Protein AF-A0A813XF34-F1 (afdb_monomer_lite)

pLDDT: mean 78.14, std 16.48, range [42.0, 96.88]

Organism: Adineta ricciae (NCBI:txid249248)

Secondary structure (DSSP, 8-state):
------------------------------GGG-HHHHHHHHHHHHHHHHHHHHHHHHHHHHHHHHHHHHHHHTT----HHHHHHHHHHHHHHHHHHHHHHHHHHHHHHHHHH--HHHHHHHHHHHHHHHHHHHHHHHHHHHTHHHHHHHHHHHHHTS--TTHHHHHHHHHHHHHHHHHHHHHHHHHHHHHHHHHHHHHHHHHHHHHHTT-

Sequence (211 aa):
MLYHNHDHSLHLQQHPTDYPYSYQYTPKTSVQQRPLHWCIILISLLFVFLLVIESVAFVVLGAWHLTSRLVETVNLPFFDEIYHRELAFGIILVLIGAAGIFMSILGLVAFFTLRLLLLRAFAVCLLVVMTGGIASGVVGIVFSSQVNGYIEEMRKSTVVDESYAEAKFMLGMNGGLSLFMSLTWIIGIVIVQCLTKDVNIYASDHIYRRT

Radius of gyration: 30.56 Å; chains: 1; bounding box: 47×64×111 Å

Foldseek 3Di:
DDDDDDDPPPPPPPDPPPDPDPVVPPPPDDPVPDVVVVVLLVVLLVLLVVLLVVLVVLLVVLVVQQVVVVVVCVPDDDDPPVVVVSNVSSVVSNVSSVVSNVLSVLSVCCSVVVDLVSLVVSLVSLVVVLVVLVVVVVVCVVCVVVVVVVVVVVVVVPPDPPCPVVVVVVVVVVVVVSVVVSVSSVVSSVSSVVSSVVSVVVVVVVVVVVD

Structure (mmCIF, N/CA/C/O backbone):
data_AF-A0A813XF34-F1
#
_entry.id   AF-A0A813XF34-F1
#
loop_
_atom_site.group_PDB
_atom_site.id
_atom_site.type_symbol
_atom_site.label_atom_id
_atom_site.label_alt_id
_atom_site.label_comp_id
_atom_site.label_asym_id
_atom_site.label_entity_id
_atom_site.label_seq_id
_atom_site.pdbx_PDB_ins_code
_atom_site.Cartn_x
_atom_site.Cartn_y
_atom_site.Cartn_z
_atom_site.occupancy
_atom_site.B_iso_or_equiv
_atom_site.auth_seq_id
_atom_site.auth_comp_id
_atom_site.auth_asym_id
_atom_site.auth_atom_id
_atom_site.pdbx_PDB_model_num
ATOM 1 N N . MET A 1 1 ? -23.237 -46.994 75.600 1.00 50.84 1 MET A N 1
ATOM 2 C CA . MET A 1 1 ? -21.844 -46.509 75.552 1.00 50.84 1 MET A CA 1
ATOM 3 C C . MET A 1 1 ? -21.816 -45.297 74.647 1.00 50.84 1 MET A C 1
ATOM 5 O O . MET A 1 1 ? -22.167 -45.418 73.482 1.00 50.84 1 MET A O 1
ATOM 9 N N . LEU A 1 2 ? -21.522 -44.139 75.234 1.00 47.03 2 LEU A N 1
ATOM 10 C CA . LEU A 1 2 ? -21.316 -42.874 74.541 1.00 47.03 2 LEU A CA 1
ATOM 11 C C . LEU A 1 2 ? -19.983 -42.917 73.791 1.00 47.03 2 LEU A C 1
ATOM 13 O O . LEU A 1 2 ? -18.973 -43.268 74.396 1.00 47.03 2 LEU A O 1
ATOM 17 N N . TYR A 1 3 ? -19.977 -42.490 72.531 1.00 44.41 3 TYR A N 1
ATOM 18 C CA . TYR A 1 3 ? -18.766 -41.998 71.882 1.00 44.41 3 TYR A CA 1
ATOM 19 C C . TYR A 1 3 ? -18.997 -40.556 71.430 1.00 44.41 3 TYR A C 1
ATOM 21 O O . TYR A 1 3 ? -19.725 -40.280 70.481 1.00 44.41 3 TYR A O 1
ATOM 29 N N . HIS A 1 4 ? -18.390 -39.653 72.198 1.00 48.69 4 HIS A N 1
ATOM 30 C CA . HIS A 1 4 ? -18.034 -38.289 71.827 1.00 48.69 4 HIS A CA 1
ATOM 31 C C . HIS A 1 4 ? -16.926 -38.312 70.768 1.00 48.69 4 HIS A C 1
ATOM 33 O O . HIS A 1 4 ? -15.956 -39.045 70.952 1.00 48.69 4 HIS A O 1
ATOM 39 N N . ASN A 1 5 ? -17.049 -37.474 69.736 1.00 47.09 5 ASN A N 1
ATOM 40 C CA . ASN A 1 5 ? -15.972 -36.752 69.032 1.00 47.09 5 ASN A CA 1
ATOM 41 C C . ASN A 1 5 ? -16.527 -36.238 67.695 1.00 47.09 5 ASN A C 1
ATOM 43 O O . ASN A 1 5 ? -17.272 -36.954 67.044 1.00 47.09 5 ASN A O 1
ATOM 47 N N . HIS A 1 6 ? -16.185 -35.072 67.165 1.00 42.25 6 HIS A N 1
ATOM 48 C CA . HIS A 1 6 ? -15.460 -33.909 67.662 1.00 42.25 6 HIS A CA 1
ATOM 49 C C . HIS A 1 6 ? -15.800 -32.825 66.628 1.00 42.25 6 HIS A C 1
ATOM 51 O O . HIS A 1 6 ? -15.516 -33.005 65.441 1.00 42.25 6 HIS A O 1
ATOM 57 N N . ASP A 1 7 ? -16.472 -31.755 67.046 1.00 46.12 7 ASP A N 1
ATOM 58 C CA . ASP A 1 7 ? -16.735 -30.605 66.188 1.00 46.12 7 ASP A CA 1
ATOM 59 C C . ASP A 1 7 ? -15.403 -29.946 65.808 1.00 46.12 7 ASP A C 1
ATOM 61 O O . ASP A 1 7 ? -14.760 -29.276 66.616 1.00 46.12 7 ASP A O 1
ATOM 65 N N . HIS A 1 8 ? -14.973 -30.113 64.558 1.00 51.91 8 HIS A N 1
ATOM 66 C CA . HIS A 1 8 ? -14.016 -29.196 63.949 1.00 51.91 8 HIS A CA 1
ATOM 67 C C . HIS A 1 8 ? -14.773 -27.976 63.435 1.00 51.91 8 HIS A C 1
ATOM 69 O O . HIS A 1 8 ? -15.038 -27.807 62.246 1.00 51.91 8 HIS A O 1
ATOM 75 N N . SER A 1 9 ? -15.103 -27.101 64.380 1.00 47.59 9 SER A N 1
ATOM 76 C CA . SER A 1 9 ? -15.353 -25.689 64.137 1.00 47.59 9 SER A CA 1
ATOM 77 C C . SER A 1 9 ? -14.089 -25.063 63.544 1.00 47.59 9 SER A C 1
ATOM 79 O O . SER A 1 9 ? -13.194 -24.605 64.256 1.00 47.59 9 SER A O 1
ATOM 81 N N . LEU A 1 10 ? -14.013 -25.068 62.212 1.00 51.16 10 LEU A N 1
ATOM 82 C CA . LEU A 1 10 ? -13.156 -24.173 61.448 1.00 51.16 10 LEU A CA 1
ATOM 83 C C . LEU A 1 10 ? -13.579 -22.744 61.790 1.00 51.16 10 LEU A C 1
ATOM 85 O O . LEU A 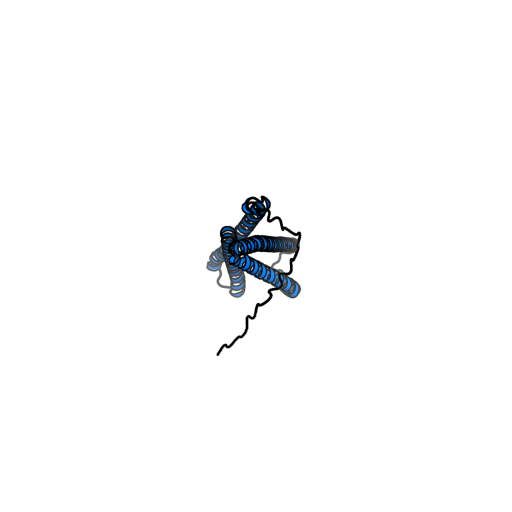1 10 ? -14.524 -22.194 61.224 1.00 51.16 10 LEU A O 1
ATOM 89 N N . HIS A 1 11 ? -12.868 -22.159 62.750 1.00 44.56 11 HIS A N 1
ATOM 90 C CA . HIS A 1 11 ? -12.782 -20.723 62.937 1.00 44.56 11 HIS A CA 1
ATOM 91 C C . HIS A 1 11 ? -12.217 -20.121 61.647 1.00 44.56 11 HIS A C 1
ATOM 93 O O . HIS A 1 11 ? -11.012 -19.936 61.490 1.00 44.56 11 HIS A O 1
ATOM 99 N N . LEU A 1 12 ? -13.108 -19.825 60.703 1.00 51.16 12 LEU A N 1
ATOM 100 C CA . LEU A 1 12 ? -12.860 -18.853 59.655 1.00 51.16 12 LEU A CA 1
ATOM 101 C C . LEU A 1 12 ? -12.763 -17.506 60.366 1.00 51.16 12 LEU A C 1
ATOM 103 O O . LEU A 1 12 ? -13.755 -16.840 60.654 1.00 51.16 12 LEU A O 1
ATOM 107 N N . GLN A 1 13 ? -11.529 -17.191 60.740 1.00 44.69 13 GLN A N 1
ATOM 108 C CA . GLN A 1 13 ? -11.083 -15.912 61.246 1.00 44.69 13 GLN A CA 1
ATOM 109 C C . GLN A 1 13 ? -11.474 -14.855 60.210 1.00 44.69 13 GLN A C 1
ATOM 111 O O . GLN A 1 13 ? -10.778 -14.628 59.223 1.00 44.69 13 GLN A O 1
ATOM 116 N N . GLN A 1 14 ? -12.654 -14.268 60.412 1.00 44.38 14 GLN A N 1
ATOM 117 C CA . GLN A 1 14 ? -13.097 -13.060 59.742 1.00 44.38 14 GLN A CA 1
ATOM 118 C C . GLN A 1 14 ? -12.087 -11.978 60.103 1.00 44.38 14 GLN A C 1
ATOM 120 O O . GLN A 1 14 ? -12.144 -11.391 61.179 1.00 44.38 14 GLN A O 1
ATOM 125 N N . HIS A 1 15 ? -11.118 -11.761 59.221 1.00 44.28 15 HIS A N 1
ATOM 126 C CA . HIS A 1 15 ? -10.343 -10.537 59.227 1.00 44.28 15 HIS A CA 1
ATOM 127 C C . HIS A 1 15 ? -11.293 -9.426 58.757 1.00 44.28 15 HIS A C 1
ATOM 129 O O . HIS A 1 15 ? -11.723 -9.469 57.599 1.00 44.28 15 HIS A O 1
A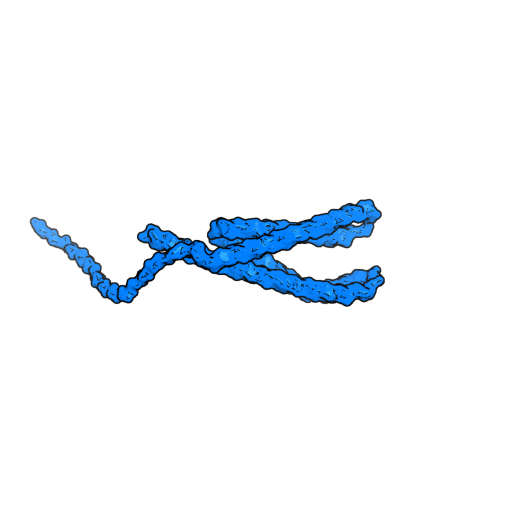TOM 135 N N . PRO A 1 16 ? -11.647 -8.444 59.607 1.00 46.72 16 PRO A N 1
ATOM 136 C CA . PRO A 1 16 ? -12.297 -7.238 59.135 1.00 46.72 16 PRO A CA 1
ATOM 137 C C . PRO A 1 16 ? -11.232 -6.480 58.350 1.00 46.72 16 PRO A C 1
ATOM 139 O O . PRO A 1 16 ? -10.341 -5.840 58.903 1.00 46.72 16 PRO A O 1
ATOM 142 N N . THR A 1 17 ? -11.249 -6.652 57.035 1.00 51.59 17 THR A N 1
ATOM 143 C CA . THR A 1 17 ? -10.500 -5.777 56.150 1.00 51.59 17 THR A CA 1
ATOM 144 C C . THR A 1 17 ? -11.360 -4.547 55.920 1.00 51.59 17 THR A C 1
ATOM 146 O O . THR A 1 17 ? -12.140 -4.461 54.974 1.00 51.59 17 THR A O 1
ATOM 149 N N . ASP A 1 18 ? -11.225 -3.599 56.846 1.00 46.47 18 ASP A N 1
ATOM 150 C CA . ASP A 1 18 ? -11.566 -2.199 56.631 1.00 46.47 18 ASP A CA 1
ATOM 151 C C . ASP A 1 18 ? -10.694 -1.667 55.484 1.00 46.47 18 ASP A C 1
ATOM 153 O O . ASP A 1 18 ? -9.610 -1.120 55.686 1.00 46.47 18 ASP A O 1
ATOM 157 N N . TYR A 1 19 ? -11.152 -1.859 54.249 1.00 49.81 19 TYR A N 1
ATOM 158 C CA . TYR A 1 19 ? -10.680 -1.088 53.107 1.00 49.81 19 TYR A CA 1
ATOM 159 C C . TYR A 1 19 ? -11.678 0.053 52.869 1.00 49.81 19 TYR A C 1
ATOM 161 O O . TYR A 1 19 ? -12.738 -0.182 52.284 1.00 49.81 19 TYR A O 1
ATOM 169 N N . PRO A 1 20 ? -11.370 1.306 53.259 1.00 45.34 20 PRO A N 1
ATOM 170 C CA . PRO A 1 20 ? -12.203 2.465 52.960 1.00 45.34 20 PRO A CA 1
ATOM 171 C C . PRO A 1 20 ? -11.911 2.960 51.537 1.00 45.34 20 PRO A C 1
ATOM 173 O O . PRO A 1 20 ? -11.628 4.131 51.309 1.00 45.34 20 PRO A O 1
ATOM 176 N N . TYR A 1 21 ? -11.953 2.052 50.566 1.00 45.09 21 TYR A N 1
ATOM 177 C CA . TYR A 1 21 ? -11.949 2.392 49.151 1.00 45.09 21 TYR A CA 1
ATOM 178 C C . TYR A 1 21 ? -13.171 1.745 48.525 1.00 45.09 21 TYR A C 1
ATOM 180 O O . TYR A 1 21 ? -13.097 0.770 47.779 1.00 45.09 21 TYR A O 1
ATOM 188 N N . SER A 1 22 ? -14.329 2.322 48.839 1.00 42.00 22 SER A N 1
ATOM 189 C CA . SER A 1 22 ? -15.465 2.277 47.938 1.00 42.00 22 SER A CA 1
ATOM 190 C C . SER A 1 22 ? -15.006 2.915 46.628 1.00 42.00 22 SER A C 1
ATOM 192 O O . SER A 1 22 ? -15.063 4.129 46.442 1.00 42.00 22 SER A O 1
ATOM 194 N N . TYR A 1 23 ? -14.496 2.094 45.706 1.00 45.84 23 TYR A N 1
ATOM 195 C CA . TYR A 1 23 ? -14.428 2.479 44.308 1.00 45.84 23 TYR A CA 1
ATOM 196 C C . TYR A 1 23 ? -15.859 2.795 43.913 1.00 45.84 23 TYR A C 1
ATOM 198 O O . TYR A 1 23 ? -16.678 1.906 43.685 1.00 45.84 23 TYR A O 1
ATOM 206 N N . GLN A 1 24 ? -16.172 4.084 43.920 1.00 42.12 24 GLN A N 1
ATOM 207 C CA . GLN A 1 24 ? -17.414 4.613 43.420 1.00 42.12 24 GLN A CA 1
ATOM 208 C C . GLN A 1 24 ? -17.396 4.294 41.930 1.00 42.12 24 GLN A C 1
ATOM 210 O O . GLN A 1 24 ? -16.818 5.023 41.122 1.00 42.12 24 GLN A O 1
ATOM 215 N N . TYR A 1 25 ? -17.946 3.124 41.595 1.00 44.91 25 TYR A N 1
ATOM 216 C CA . TYR A 1 25 ? -18.193 2.674 40.240 1.00 44.91 25 TYR A CA 1
ATOM 217 C C . TYR A 1 25 ? -19.222 3.646 39.686 1.00 44.91 25 TYR A C 1
ATOM 219 O O . TYR A 1 25 ? -20.429 3.437 39.763 1.00 44.91 25 TYR A O 1
ATOM 227 N N . THR A 1 26 ? -18.731 4.787 39.215 1.00 46.66 26 THR A N 1
ATOM 228 C CA . THR A 1 26 ? -19.511 5.694 38.401 1.00 46.66 26 THR A CA 1
ATOM 229 C C . THR A 1 26 ? -19.860 4.870 37.173 1.00 46.66 26 THR A C 1
ATOM 231 O O . THR A 1 26 ? -18.948 4.441 36.458 1.00 46.66 26 THR A O 1
ATOM 234 N N . PRO A 1 27 ? -21.145 4.543 36.947 1.00 45.91 27 PRO A N 1
ATOM 235 C CA . PRO A 1 27 ? -21.525 3.827 35.750 1.00 45.91 27 PRO A CA 1
ATOM 236 C C . PRO A 1 27 ? -21.078 4.709 34.591 1.00 45.91 27 PRO A C 1
ATOM 238 O O . PRO A 1 27 ? -21.632 5.787 34.388 1.00 45.91 27 PRO A O 1
ATOM 241 N N . LYS A 1 28 ? -20.012 4.293 33.890 1.00 47.91 28 LYS A N 1
ATOM 242 C CA . LYS A 1 28 ? -19.539 4.969 32.685 1.00 47.91 28 LYS A CA 1
ATOM 243 C C . LYS A 1 28 ? -20.739 5.035 31.754 1.00 47.91 28 LYS A C 1
ATOM 245 O O . LYS A 1 28 ? -21.154 4.024 31.186 1.00 47.91 28 LYS A O 1
ATOM 250 N N . THR A 1 29 ? -21.320 6.223 31.665 1.00 44.88 29 THR A N 1
ATOM 251 C CA . THR A 1 29 ? -22.295 6.580 30.653 1.00 44.88 29 THR A CA 1
ATOM 252 C C . THR A 1 29 ? -21.694 6.183 29.308 1.00 44.88 29 THR A C 1
ATOM 254 O O . THR A 1 29 ? -20.506 6.394 29.057 1.00 44.88 29 THR A O 1
ATOM 257 N N . SER A 1 30 ? -22.500 5.468 28.524 1.00 54.38 30 SER A N 1
ATOM 258 C CA . SER A 1 30 ? -22.219 4.923 27.193 1.00 54.38 30 SER A CA 1
ATOM 259 C C . SER A 1 30 ? -20.958 5.492 26.527 1.00 54.38 30 SER A C 1
ATOM 261 O O . SER A 1 30 ? -20.954 6.633 26.069 1.00 54.38 30 SER A O 1
ATOM 263 N N . VAL A 1 31 ? -19.901 4.681 26.412 1.00 52.56 31 VAL A N 1
ATOM 264 C CA . VAL A 1 31 ? -18.651 5.017 25.690 1.00 52.56 31 VAL A CA 1
ATOM 265 C C . VAL A 1 31 ? -18.932 5.537 24.266 1.00 52.56 31 VAL A C 1
ATOM 267 O O . VAL A 1 31 ? -18.199 6.375 23.749 1.00 52.56 31 VAL A O 1
ATOM 270 N N . GLN A 1 32 ? -20.070 5.135 23.694 1.00 53.53 32 GLN A N 1
ATOM 271 C CA . GLN A 1 32 ? -20.624 5.578 22.413 1.00 53.53 32 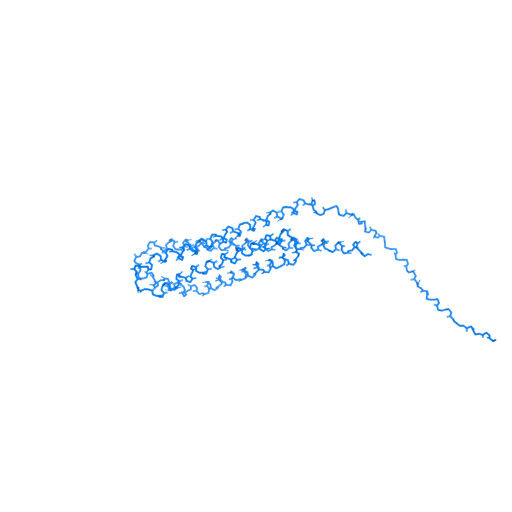GLN A CA 1
ATOM 272 C C . GLN A 1 32 ? -20.930 7.091 22.314 1.00 53.53 32 GLN A C 1
ATOM 274 O O . GLN A 1 32 ? -21.107 7.603 21.211 1.00 53.53 32 GLN A O 1
ATOM 279 N N . GLN A 1 33 ? -20.966 7.823 23.435 1.00 58.88 33 GLN A N 1
ATOM 280 C CA . GLN A 1 33 ? -21.191 9.276 23.467 1.00 58.88 33 GLN A CA 1
ATOM 281 C C . GLN A 1 33 ? -19.904 10.111 23.480 1.00 58.88 33 GLN A C 1
ATOM 283 O O . GLN A 1 33 ? -19.979 11.339 23.498 1.00 58.88 33 GLN A O 1
ATOM 288 N N . ARG A 1 34 ? -18.711 9.499 23.465 1.00 73.88 34 ARG A N 1
ATOM 289 C CA . ARG A 1 34 ? -17.470 10.283 23.409 1.00 73.88 34 ARG A CA 1
ATOM 290 C C . ARG A 1 34 ? -17.271 10.816 21.983 1.00 73.88 34 ARG A C 1
ATOM 292 O O . ARG A 1 34 ? -17.042 10.007 21.083 1.00 73.88 34 ARG A O 1
ATOM 299 N N . PRO A 1 35 ? -17.285 12.145 21.755 1.00 82.31 35 PRO A N 1
ATOM 300 C CA . PRO A 1 35 ? -17.120 12.723 20.414 1.00 82.31 35 PRO A CA 1
ATOM 301 C C . PRO A 1 35 ? -15.789 12.314 19.765 1.00 82.31 35 PRO A C 1
ATOM 303 O O . PRO A 1 35 ? -15.686 12.192 18.548 1.00 82.31 35 PRO A O 1
ATOM 306 N N . LEU A 1 36 ? -14.784 12.018 20.591 1.00 83.25 36 LEU A N 1
ATOM 307 C CA . LEU A 1 36 ? -13.471 11.555 20.159 1.00 83.25 36 LEU A CA 1
ATOM 308 C C . LEU A 1 36 ? -13.532 10.176 19.472 1.00 83.25 36 LEU A C 1
ATOM 310 O O . LEU A 1 36 ? -12.830 9.964 18.491 1.00 83.25 36 LEU A O 1
ATOM 314 N N . HIS A 1 37 ? -14.414 9.269 19.910 1.00 83.12 37 HIS A N 1
ATOM 315 C CA . HIS A 1 37 ? -14.555 7.944 19.294 1.00 83.12 37 HIS A CA 1
ATOM 316 C C . HIS A 1 37 ? -15.109 8.042 17.865 1.00 83.12 37 HIS A C 1
ATOM 318 O O . HIS A 1 37 ? -14.562 7.446 16.939 1.00 83.12 37 HIS A O 1
ATOM 324 N N . TRP A 1 38 ? -16.137 8.873 17.671 1.00 84.88 38 TRP A N 1
ATOM 325 C CA . TRP A 1 38 ? -16.686 9.173 16.346 1.00 84.88 38 TRP A CA 1
ATOM 326 C C . TRP A 1 38 ? -15.658 9.834 15.430 1.00 84.88 38 TRP A C 1
ATOM 328 O O . TRP A 1 38 ? -15.573 9.483 14.256 1.00 84.88 38 TRP A O 1
ATOM 338 N N . CYS A 1 39 ? -14.837 10.736 15.974 1.00 89.94 39 CYS A N 1
ATOM 339 C CA . CYS A 1 39 ? -13.740 11.354 15.236 1.00 89.94 39 CYS A CA 1
ATOM 340 C C . CYS A 1 39 ? -12.724 10.307 14.746 1.00 89.94 39 CYS A C 1
ATOM 342 O O . CYS A 1 39 ? -12.385 10.296 13.565 1.00 89.94 39 CYS A O 1
ATOM 344 N N . ILE A 1 40 ? -12.300 9.373 15.608 1.00 88.88 40 ILE A N 1
ATOM 345 C CA . ILE A 1 40 ? -11.362 8.306 15.221 1.00 88.88 40 ILE A CA 1
ATOM 346 C C . ILE A 1 40 ? -11.962 7.418 14.125 1.00 88.88 40 ILE A C 1
ATOM 348 O O . ILE A 1 40 ? -11.274 7.118 13.150 1.00 88.88 40 ILE A O 1
ATOM 352 N N . ILE A 1 41 ? -13.233 7.019 14.243 1.00 88.00 41 ILE A N 1
ATOM 353 C CA . ILE A 1 41 ? -13.908 6.218 13.209 1.00 88.00 41 ILE A CA 1
ATOM 354 C C . ILE A 1 41 ? -13.960 6.985 11.884 1.00 88.00 41 ILE A C 1
ATOM 356 O O . ILE A 1 41 ? -13.633 6.419 10.845 1.00 88.00 41 ILE A O 1
ATOM 360 N N . LEU A 1 42 ? -14.319 8.271 11.904 1.00 91.38 42 LEU A N 1
ATOM 361 C CA . LEU A 1 42 ? -14.410 9.089 10.695 1.00 91.38 42 LEU A CA 1
ATOM 362 C C . LEU A 1 42 ? -13.046 9.247 10.013 1.00 91.38 42 LEU A C 1
ATOM 364 O O . LEU A 1 42 ? -12.946 9.059 8.803 1.00 91.38 42 LEU A O 1
ATOM 368 N N . ILE A 1 43 ? -11.987 9.518 10.782 1.00 92.25 43 ILE A N 1
ATOM 369 C CA . ILE A 1 43 ? -10.614 9.580 10.262 1.00 92.25 43 ILE A CA 1
ATOM 370 C C . ILE A 1 43 ? -10.193 8.216 9.692 1.00 92.25 43 ILE A C 1
ATOM 372 O O . ILE A 1 43 ? -9.580 8.159 8.629 1.00 92.25 43 ILE A O 1
ATOM 376 N N . SER A 1 44 ? -10.562 7.113 10.352 1.00 90.62 44 SER A N 1
ATOM 377 C CA . SER A 1 44 ? -10.278 5.752 9.871 1.00 90.62 44 SER A CA 1
ATOM 378 C C . SER A 1 44 ? -10.975 5.457 8.543 1.00 90.62 44 SER A C 1
ATOM 380 O O . SER A 1 44 ? -10.367 4.903 7.632 1.00 90.62 44 SER A O 1
ATOM 382 N N . LEU A 1 45 ? -12.245 5.848 8.413 1.00 91.19 45 LEU A N 1
ATOM 383 C CA . LEU A 1 45 ? -13.013 5.688 7.180 1.00 91.19 45 LEU A CA 1
ATOM 384 C C . LEU A 1 45 ? -12.436 6.539 6.048 1.00 91.19 45 LEU A C 1
ATOM 386 O O . LEU A 1 45 ? -12.311 6.044 4.931 1.00 91.19 45 LEU A O 1
ATOM 390 N N . LEU A 1 46 ? -12.036 7.781 6.339 1.00 93.06 46 LEU A N 1
ATOM 391 C CA . LEU A 1 46 ? -11.353 8.640 5.373 1.00 93.06 46 LEU A CA 1
ATOM 392 C C . LEU A 1 46 ? -10.041 8.002 4.898 1.00 93.06 46 LEU A C 1
ATOM 394 O O . LEU A 1 46 ? -9.775 7.967 3.702 1.00 93.06 46 LEU A O 1
ATOM 398 N N . PHE A 1 47 ? -9.250 7.449 5.818 1.00 91.94 47 PHE A N 1
ATOM 399 C CA . PHE A 1 47 ? -8.012 6.744 5.493 1.00 91.94 47 PHE A CA 1
ATOM 400 C C . PHE A 1 47 ? -8.256 5.527 4.589 1.00 91.94 47 PHE A C 1
ATOM 402 O O . PHE A 1 47 ? -7.600 5.386 3.560 1.00 91.94 47 PHE A O 1
ATOM 409 N N . VAL A 1 48 ? -9.237 4.678 4.917 1.00 92.56 48 VAL A N 1
ATOM 410 C CA . VAL A 1 48 ? -9.605 3.532 4.066 1.00 92.56 48 VAL A CA 1
ATOM 411 C C . VAL A 1 48 ? -10.086 3.994 2.695 1.00 92.56 48 VAL A C 1
ATOM 413 O O . VAL A 1 48 ? -9.733 3.390 1.690 1.00 92.56 48 VAL A O 1
ATOM 416 N N . PHE A 1 49 ? -10.855 5.078 2.627 1.00 92.75 49 PHE A N 1
ATOM 417 C CA . PHE A 1 49 ? -11.318 5.631 1.360 1.00 92.75 49 PHE A CA 1
ATOM 418 C C . PHE A 1 49 ? -10.158 6.106 0.473 1.00 92.75 49 PHE A C 1
ATOM 420 O O . PHE A 1 49 ? -10.143 5.815 -0.722 1.00 92.75 49 PHE A O 1
ATOM 427 N N . LEU A 1 50 ? -9.154 6.769 1.057 1.00 91.00 50 LEU A N 1
ATOM 428 C CA . LEU A 1 50 ? -7.937 7.155 0.339 1.00 91.00 50 LEU A CA 1
ATOM 429 C C . LEU A 1 50 ? -7.166 5.930 -0.172 1.00 91.00 50 LEU A C 1
ATOM 431 O O . LEU A 1 50 ? -6.764 5.924 -1.334 1.00 91.00 50 LEU A O 1
ATOM 435 N N . LEU A 1 51 ? -7.045 4.871 0.639 1.00 91.00 51 LEU A N 1
ATOM 436 C CA . LEU A 1 51 ? -6.432 3.608 0.208 1.00 91.00 51 LEU A CA 1
ATOM 437 C C . LEU A 1 51 ? -7.186 2.963 -0.961 1.00 91.00 51 LEU A C 1
ATOM 439 O O . LEU A 1 51 ? -6.553 2.442 -1.878 1.00 91.00 51 LEU A O 1
ATOM 443 N N . VAL A 1 52 ? -8.523 3.015 -0.976 1.00 95.31 52 VAL A N 1
ATOM 444 C CA . VAL A 1 52 ? -9.317 2.520 -2.114 1.00 95.31 52 VAL A CA 1
ATOM 445 C C . VAL A 1 52 ? -8.987 3.305 -3.378 1.00 95.31 52 VAL A C 1
ATOM 447 O O . VAL A 1 52 ? -8.725 2.690 -4.409 1.00 95.31 52 VAL A O 1
ATOM 450 N N . ILE A 1 53 ? -8.983 4.641 -3.310 1.00 94.12 53 ILE A N 1
ATOM 451 C CA . ILE A 1 53 ? -8.677 5.495 -4.468 1.00 94.12 53 ILE A CA 1
ATOM 452 C C . ILE A 1 53 ? -7.283 5.180 -5.011 1.00 94.12 53 ILE A C 1
ATOM 454 O O . ILE A 1 53 ? -7.131 4.965 -6.213 1.00 94.12 53 ILE A O 1
ATOM 458 N N . GLU A 1 54 ? -6.283 5.112 -4.133 1.00 91.56 54 GLU A N 1
ATOM 459 C CA . GLU A 1 54 ? -4.907 4.767 -4.494 1.00 91.56 54 GLU A CA 1
ATOM 460 C C . GLU A 1 54 ? -4.834 3.390 -5.171 1.00 91.56 54 GLU A C 1
ATOM 462 O O . GLU A 1 54 ? -4.248 3.232 -6.242 1.00 91.56 54 GLU A O 1
ATOM 467 N N . SER A 1 55 ? -5.502 2.395 -4.591 1.00 95.44 55 SER A N 1
ATOM 468 C CA . SER A 1 55 ? -5.499 1.025 -5.105 1.00 95.44 55 SER A CA 1
ATOM 469 C C . SER A 1 55 ? -6.170 0.921 -6.477 1.00 95.44 55 SER A C 1
ATOM 471 O O . SER A 1 55 ? -5.659 0.248 -7.372 1.00 95.44 55 SER A O 1
ATOM 473 N N . VAL A 1 56 ? -7.293 1.619 -6.673 1.00 96.81 56 VAL A N 1
ATOM 474 C CA . VAL A 1 56 ? -7.978 1.702 -7.970 1.00 96.81 56 VAL A CA 1
ATOM 475 C C . VAL A 1 56 ? -7.091 2.396 -8.999 1.00 96.81 56 VAL A C 1
ATOM 477 O O . VAL A 1 56 ? -6.998 1.916 -10.128 1.00 96.81 56 VAL A O 1
ATOM 480 N N . ALA A 1 57 ? -6.392 3.470 -8.622 1.00 94.19 57 ALA A N 1
ATOM 481 C CA . ALA A 1 57 ? -5.454 4.143 -9.512 1.00 94.19 57 ALA A CA 1
ATOM 482 C C . ALA A 1 57 ? -4.341 3.193 -9.986 1.00 94.19 57 ALA A C 1
ATOM 484 O O . ALA A 1 57 ? -4.062 3.149 -11.182 1.00 94.19 57 ALA A O 1
ATOM 485 N N . PHE A 1 58 ? -3.769 2.368 -9.101 1.00 94.44 58 PHE A N 1
ATOM 486 C CA . PHE A 1 58 ? -2.772 1.366 -9.498 1.00 94.44 58 PHE A CA 1
ATOM 487 C C . PHE A 1 58 ? -3.324 0.309 -10.4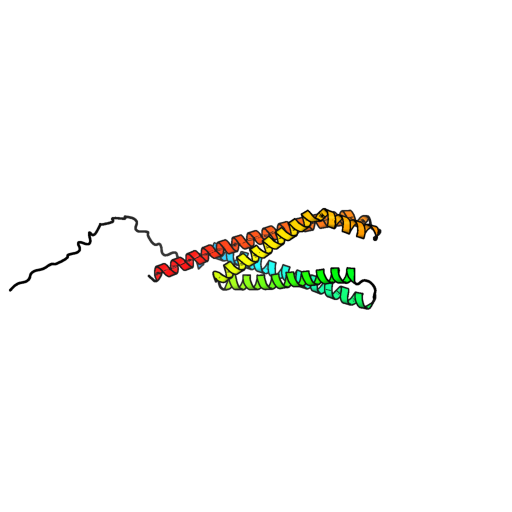55 1.00 94.44 58 PHE A C 1
ATOM 489 O O . PHE A 1 58 ? -2.657 -0.022 -11.437 1.00 94.44 58 PHE A O 1
ATOM 496 N N . VAL A 1 59 ? -4.544 -0.189 -10.225 1.00 96.88 59 VAL A N 1
ATOM 497 C CA . VAL A 1 59 ? -5.182 -1.139 -11.151 1.00 96.88 59 VAL A CA 1
ATOM 498 C C . VAL A 1 59 ? -5.413 -0.494 -12.515 1.00 96.88 59 VAL A C 1
ATOM 500 O O . VAL A 1 59 ? -5.097 -1.107 -13.531 1.00 96.88 59 VAL A O 1
ATOM 503 N N . VAL A 1 60 ? -5.930 0.737 -12.555 1.00 96.50 60 VAL A N 1
ATOM 504 C CA . VAL A 1 60 ? -6.202 1.455 -13.809 1.00 96.50 60 VAL A CA 1
ATOM 505 C C . VAL A 1 60 ? -4.906 1.741 -14.565 1.00 96.50 60 VAL A C 1
ATOM 507 O O . VAL A 1 60 ? -4.846 1.475 -15.761 1.00 96.50 60 VAL A O 1
ATOM 510 N N . LEU A 1 61 ? -3.858 2.216 -13.886 1.00 92.81 61 LEU A N 1
ATOM 511 C CA . LEU A 1 61 ? -2.548 2.459 -14.496 1.00 92.81 61 LEU A CA 1
ATOM 512 C C . LEU A 1 61 ? -1.905 1.164 -15.002 1.00 92.81 61 LEU A C 1
ATOM 514 O O . LEU A 1 61 ? -1.394 1.134 -16.119 1.00 92.81 61 LEU A O 1
ATOM 518 N N . GLY A 1 62 ? -1.969 0.081 -14.224 1.00 93.94 62 GLY A N 1
ATOM 519 C CA . GLY A 1 62 ? -1.454 -1.224 -14.634 1.00 93.94 62 GLY A CA 1
ATOM 520 C C . GLY A 1 62 ? -2.211 -1.801 -15.833 1.00 93.94 62 GLY A C 1
ATOM 521 O O . GLY A 1 62 ? -1.594 -2.232 -16.804 1.00 93.94 62 GLY A O 1
ATOM 522 N N . ALA A 1 63 ? -3.546 -1.745 -15.820 1.00 93.88 63 ALA A N 1
ATOM 523 C CA . ALA A 1 63 ? -4.383 -2.196 -16.931 1.00 93.88 63 ALA A CA 1
ATOM 524 C C . ALA A 1 63 ? -4.174 -1.345 -18.190 1.00 93.88 63 ALA A C 1
ATOM 526 O O . ALA A 1 63 ? -4.084 -1.888 -19.293 1.00 93.88 63 ALA A O 1
ATOM 527 N N . TRP A 1 64 ? -4.052 -0.025 -18.030 1.00 94.25 64 TRP A N 1
ATOM 528 C CA . TRP A 1 64 ? -3.707 0.887 -19.115 1.00 94.25 64 TRP A CA 1
ATOM 529 C C . TRP A 1 64 ? -2.359 0.516 -19.737 1.00 94.25 64 TRP A C 1
ATOM 531 O O . TRP A 1 64 ? -2.283 0.373 -20.954 1.00 94.25 64 TRP A O 1
ATOM 541 N N . HIS A 1 65 ? -1.331 0.282 -18.912 1.00 89.69 65 HIS A N 1
ATOM 542 C CA . HIS A 1 65 ? 0.009 -0.098 -19.375 1.00 89.69 65 HIS A CA 1
ATOM 543 C C . HIS A 1 65 ? 0.024 -1.437 -20.119 1.00 89.69 65 HIS A C 1
ATOM 545 O O . HIS A 1 65 ? 0.669 -1.574 -21.154 1.00 89.69 65 HIS A O 1
ATOM 551 N N . LEU A 1 66 ? -0.741 -2.421 -19.639 1.00 89.88 66 LEU A N 1
ATOM 552 C CA . LEU A 1 66 ? -0.891 -3.707 -20.324 1.00 89.88 66 LEU A CA 1
ATOM 553 C C . LEU A 1 66 ? -1.626 -3.563 -21.666 1.00 89.88 66 LEU A C 1
ATOM 555 O O . LEU A 1 66 ? -1.268 -4.219 -22.644 1.00 89.88 66 LEU A O 1
ATOM 559 N N . THR A 1 67 ? -2.639 -2.695 -21.729 1.00 87.94 67 THR A N 1
ATOM 560 C CA . THR A 1 67 ? -3.481 -2.530 -22.923 1.00 87.94 67 THR A CA 1
ATOM 561 C C . THR A 1 67 ? -2.782 -1.720 -24.013 1.00 87.94 67 THR A C 1
ATOM 563 O O . THR A 1 67 ? -2.824 -2.112 -25.178 1.00 87.94 67 THR A O 1
ATOM 566 N N . SER A 1 68 ? -2.109 -0.618 -23.664 1.00 84.81 68 SER A N 1
ATOM 567 C CA . SER A 1 68 ? -1.393 0.227 -24.632 1.00 84.81 68 SER A CA 1
ATOM 568 C C . SER A 1 68 ? -0.319 -0.560 -25.387 1.00 84.81 68 SER A C 1
ATOM 570 O O . SER A 1 68 ? -0.191 -0.436 -26.604 1.00 84.81 68 SER A O 1
ATOM 572 N N . ARG A 1 69 ? 0.389 -1.456 -24.692 1.00 75.38 69 ARG A N 1
ATOM 573 C CA . ARG A 1 69 ? 1.432 -2.300 -25.287 1.00 75.38 69 ARG A CA 1
ATOM 574 C C . ARG A 1 69 ? 0.888 -3.449 -26.125 1.00 75.38 69 ARG A C 1
ATOM 576 O O . ARG A 1 69 ? 1.533 -3.826 -27.103 1.00 75.38 69 ARG A O 1
ATOM 583 N N . LEU A 1 70 ? -0.293 -3.980 -25.798 1.00 75.69 70 LEU A N 1
ATOM 584 C CA . LEU A 1 70 ? -0.973 -4.978 -26.634 1.00 75.69 70 LEU A CA 1
ATOM 585 C C . LEU A 1 70 ? -1.309 -4.405 -28.022 1.00 75.69 70 LEU A C 1
ATOM 587 O O . LEU A 1 70 ? -1.209 -5.104 -29.024 1.00 75.69 70 LEU A O 1
ATOM 591 N N . VAL A 1 71 ? -1.670 -3.119 -28.086 1.00 77.12 71 VAL A N 1
ATOM 592 C CA . VAL A 1 71 ? -1.963 -2.424 -29.349 1.00 77.12 71 VAL A CA 1
ATOM 593 C C . VAL A 1 71 ? -0.693 -2.206 -30.181 1.00 77.12 71 VAL A C 1
ATOM 595 O O . VAL A 1 71 ? -0.726 -2.359 -31.400 1.00 77.12 71 VAL A O 1
ATOM 598 N N . GLU A 1 72 ? 0.439 -1.900 -29.545 1.00 71.75 72 GLU A N 1
ATOM 599 C CA . GLU A 1 72 ? 1.719 -1.687 -30.240 1.00 71.75 72 GLU A CA 1
ATOM 600 C C . GLU A 1 72 ? 2.371 -2.991 -30.736 1.00 71.75 72 GLU A C 1
ATOM 602 O O . GLU A 1 72 ? 2.988 -3.005 -31.803 1.00 71.75 72 GLU A O 1
ATOM 607 N N . THR A 1 73 ? 2.208 -4.102 -30.008 1.00 62.47 73 THR A N 1
ATOM 608 C CA . THR A 1 73 ? 2.849 -5.391 -30.345 1.00 62.47 73 THR A CA 1
ATOM 609 C C . THR A 1 73 ? 2.322 -6.044 -31.618 1.00 62.47 73 THR A C 1
ATOM 611 O O . THR A 1 73 ? 3.032 -6.844 -32.222 1.00 62.47 73 THR A O 1
ATOM 614 N N . VAL A 1 74 ? 1.135 -5.664 -32.095 1.00 61.38 74 VAL A N 1
ATOM 615 C CA . VAL A 1 74 ? 0.609 -6.139 -33.388 1.00 61.38 74 VAL A CA 1
ATOM 616 C C . VAL A 1 74 ? 1.489 -5.681 -34.568 1.00 61.38 74 VAL A C 1
ATOM 618 O O . VAL A 1 74 ? 1.433 -6.288 -35.635 1.00 61.38 74 VAL A O 1
ATOM 621 N N . ASN A 1 75 ? 2.350 -4.669 -34.387 1.00 58.88 75 ASN A N 1
ATOM 622 C CA . ASN A 1 75 ? 3.089 -4.042 -35.486 1.00 58.88 75 ASN A CA 1
ATOM 623 C C . ASN A 1 75 ? 4.605 -4.331 -35.545 1.00 58.88 75 ASN A C 1
ATOM 625 O O . ASN A 1 75 ? 5.220 -3.961 -36.546 1.00 58.88 75 ASN A O 1
ATOM 629 N N . LEU A 1 76 ? 5.239 -4.973 -34.549 1.00 58.44 76 LEU A N 1
ATOM 630 C CA . LEU A 1 76 ? 6.707 -5.164 -34.532 1.00 58.44 76 LEU A CA 1
ATOM 631 C C . LEU A 1 76 ? 7.145 -6.512 -33.906 1.00 58.44 76 LEU A C 1
ATOM 633 O O . LEU A 1 76 ? 7.010 -6.688 -32.698 1.00 58.44 76 LEU A O 1
ATOM 637 N N . PRO A 1 77 ? 7.738 -7.446 -34.680 1.00 55.97 77 PRO A N 1
ATOM 638 C CA . PRO A 1 77 ? 8.030 -8.810 -34.217 1.00 55.97 77 PRO A CA 1
ATOM 639 C C . PRO A 1 77 ? 9.394 -9.023 -33.512 1.00 55.97 77 PRO A C 1
ATOM 641 O O . PRO A 1 77 ? 9.877 -10.149 -33.508 1.00 55.97 77 PRO A O 1
ATOM 644 N N . PHE A 1 78 ? 10.057 -8.000 -32.945 1.00 56.06 78 PHE A N 1
ATOM 645 C CA . PHE A 1 78 ? 11.506 -8.104 -32.641 1.00 56.06 78 PHE A CA 1
ATOM 646 C C . PHE A 1 78 ? 12.036 -7.696 -31.247 1.00 56.06 78 PHE A C 1
ATOM 648 O O . PHE A 1 78 ? 13.245 -7.535 -31.109 1.00 56.06 78 PHE A O 1
ATOM 655 N N . PHE A 1 79 ? 11.227 -7.596 -30.184 1.00 59.16 79 PHE A N 1
ATOM 656 C CA . PHE A 1 79 ? 11.766 -7.287 -28.839 1.00 59.16 79 PHE A CA 1
ATOM 657 C C . PHE A 1 79 ? 11.173 -8.139 -27.705 1.00 59.16 79 PHE A C 1
ATOM 659 O O . PHE A 1 79 ? 10.362 -7.650 -26.927 1.00 59.16 79 PHE A O 1
ATOM 666 N N . ASP A 1 80 ? 11.627 -9.388 -27.552 1.00 68.56 80 ASP A N 1
ATOM 667 C CA . ASP A 1 80 ? 11.161 -10.286 -26.475 1.00 68.56 80 ASP A CA 1
ATOM 668 C C . ASP A 1 80 ? 11.574 -9.825 -25.061 1.00 68.56 80 ASP A C 1
ATOM 670 O O . ASP A 1 80 ? 10.773 -9.866 -24.126 1.00 68.56 80 ASP A O 1
ATOM 674 N N . GLU A 1 81 ? 12.812 -9.351 -24.865 1.00 70.69 81 GLU A N 1
ATOM 675 C CA . GLU A 1 81 ? 13.319 -9.099 -23.503 1.00 70.69 81 GLU A CA 1
ATOM 676 C C . GLU A 1 81 ? 12.777 -7.798 -22.883 1.00 70.69 81 GLU A C 1
ATOM 678 O O . GLU A 1 81 ? 12.406 -7.766 -21.707 1.00 70.69 81 GLU A O 1
ATOM 683 N N . ILE A 1 82 ? 12.678 -6.725 -23.675 1.00 70.00 82 ILE A N 1
ATOM 684 C CA . ILE A 1 82 ? 12.098 -5.448 -23.227 1.00 70.00 82 ILE A CA 1
ATOM 685 C C . ILE A 1 82 ? 10.591 -5.616 -22.994 1.00 70.00 82 ILE A C 1
ATOM 687 O O . ILE A 1 82 ? 10.064 -5.134 -21.990 1.00 70.00 82 ILE A O 1
ATOM 691 N N . TYR A 1 83 ? 9.914 -6.371 -23.866 1.00 72.44 83 TYR A N 1
ATOM 692 C CA . TYR A 1 83 ? 8.490 -6.666 -23.734 1.00 72.44 83 TYR A CA 1
ATOM 693 C C . TYR A 1 83 ? 8.172 -7.407 -22.433 1.00 72.44 83 TYR A C 1
ATOM 695 O O . TYR A 1 83 ? 7.259 -7.012 -21.707 1.00 72.44 83 TYR A O 1
ATOM 703 N N . HIS A 1 84 ? 8.960 -8.426 -22.075 1.00 77.56 84 HIS A N 1
ATOM 704 C CA . HIS A 1 84 ? 8.754 -9.155 -20.824 1.00 77.56 84 HIS A CA 1
ATOM 705 C C . HIS A 1 84 ? 8.906 -8.279 -19.575 1.00 77.56 84 HIS A C 1
ATOM 707 O O . HIS A 1 84 ? 8.142 -8.453 -18.623 1.00 77.56 84 HIS A O 1
ATOM 713 N N . ARG A 1 85 ? 9.845 -7.324 -19.565 1.00 76.31 85 ARG A N 1
ATOM 714 C CA . ARG A 1 85 ? 10.047 -6.417 -18.419 1.00 76.31 85 ARG A CA 1
ATOM 715 C C . ARG A 1 85 ? 8.895 -5.428 -18.254 1.00 76.31 85 ARG A C 1
ATOM 717 O O . ARG A 1 85 ? 8.390 -5.258 -17.147 1.00 76.31 85 ARG A O 1
ATOM 724 N N . GLU A 1 86 ? 8.453 -4.821 -19.349 1.00 79.25 86 GLU A N 1
ATOM 725 C CA . GLU A 1 86 ? 7.325 -3.881 -19.355 1.00 79.25 86 GLU A CA 1
ATOM 726 C C . GLU A 1 86 ? 6.003 -4.573 -18.985 1.00 79.25 86 GLU A C 1
ATOM 728 O O . GLU A 1 86 ? 5.217 -4.052 -18.189 1.00 79.25 86 GLU A O 1
ATOM 733 N N . LEU A 1 87 ? 5.785 -5.792 -19.492 1.00 84.94 87 LEU A N 1
ATOM 734 C CA . LEU A 1 87 ? 4.639 -6.625 -19.128 1.00 84.94 87 LEU A CA 1
ATOM 735 C C . LEU A 1 87 ? 4.664 -6.986 -17.636 1.00 84.94 87 LEU A C 1
ATOM 737 O O . LEU A 1 87 ? 3.648 -6.854 -16.951 1.00 84.94 87 LEU A O 1
ATOM 741 N N . ALA A 1 88 ? 5.824 -7.398 -17.114 1.00 87.44 88 ALA A N 1
ATOM 742 C CA . ALA A 1 88 ? 5.986 -7.701 -15.695 1.00 87.44 88 ALA A CA 1
ATOM 743 C C . ALA A 1 88 ? 5.655 -6.485 -14.817 1.00 87.44 88 ALA A C 1
ATOM 745 O O . ALA A 1 88 ? 4.961 -6.634 -13.813 1.00 87.44 88 ALA A O 1
ATOM 746 N N . PHE A 1 89 ? 6.075 -5.281 -15.218 1.00 87.88 89 PHE A N 1
ATOM 747 C CA . PHE A 1 89 ? 5.744 -4.047 -14.506 1.00 87.88 89 PHE A CA 1
ATOM 748 C C . PHE A 1 89 ? 4.230 -3.791 -14.448 1.00 87.88 89 PHE A C 1
ATOM 750 O O . PHE A 1 89 ? 3.686 -3.561 -13.365 1.00 87.88 89 PHE A O 1
ATOM 757 N N . GLY A 1 90 ? 3.528 -3.906 -15.582 1.00 89.88 90 GLY A N 1
ATOM 758 C CA . GLY A 1 90 ? 2.069 -3.761 -15.631 1.00 89.88 90 GLY A CA 1
ATOM 759 C C . GLY A 1 90 ? 1.340 -4.779 -14.745 1.00 89.88 90 GLY A C 1
ATOM 760 O O . GLY A 1 90 ? 0.442 -4.412 -13.987 1.00 89.88 90 GLY A O 1
ATOM 761 N N . ILE A 1 91 ? 1.769 -6.046 -14.771 1.00 93.00 91 ILE A N 1
ATOM 762 C CA . ILE A 1 91 ? 1.216 -7.108 -13.913 1.00 93.00 91 ILE A CA 1
ATOM 763 C C . ILE A 1 91 ? 1.439 -6.788 -12.431 1.00 93.00 91 ILE A C 1
ATOM 765 O O . ILE A 1 91 ? 0.506 -6.900 -11.635 1.00 93.00 91 ILE A O 1
ATOM 769 N N . ILE A 1 92 ? 2.649 -6.366 -12.050 1.00 92.81 92 ILE A N 1
ATOM 770 C CA . ILE A 1 92 ? 2.977 -6.008 -10.663 1.00 92.81 92 ILE A CA 1
ATOM 771 C C . ILE A 1 92 ? 2.079 -4.866 -10.173 1.00 92.81 92 ILE A C 1
ATOM 773 O O . ILE A 1 92 ? 1.538 -4.962 -9.071 1.00 92.81 92 ILE A O 1
ATOM 777 N N . LEU A 1 93 ? 1.853 -3.827 -10.987 1.00 92.75 93 LEU A N 1
ATOM 778 C CA . LEU A 1 93 ? 0.949 -2.724 -10.637 1.00 92.75 93 LEU A CA 1
ATOM 779 C C . LEU A 1 93 ? -0.483 -3.203 -10.374 1.00 92.75 93 LEU A C 1
ATOM 781 O O . LEU A 1 93 ? -1.083 -2.828 -9.364 1.00 92.75 93 LEU A O 1
ATOM 785 N N . VAL A 1 94 ? -1.018 -4.068 -11.241 1.00 95.50 94 VAL A N 1
ATOM 786 C CA . VAL A 1 94 ? -2.362 -4.636 -11.060 1.00 95.50 94 VAL A CA 1
ATOM 787 C C . VAL A 1 94 ? -2.436 -5.480 -9.787 1.00 95.50 94 VAL A C 1
ATOM 789 O O . VAL A 1 94 ? -3.405 -5.359 -9.039 1.00 95.50 94 VAL A O 1
ATOM 792 N N . LEU A 1 95 ? -1.420 -6.301 -9.502 1.00 95.25 95 LEU A N 1
ATOM 793 C CA . LEU A 1 95 ? -1.375 -7.125 -8.290 1.00 95.25 95 LEU A CA 1
ATOM 794 C C . LEU A 1 95 ? -1.322 -6.277 -7.014 1.00 95.25 95 LEU A C 1
ATOM 796 O O . LEU A 1 95 ? -2.057 -6.563 -6.067 1.00 95.25 95 LEU A O 1
ATOM 800 N N . ILE A 1 96 ? -0.501 -5.222 -6.994 1.00 93.25 96 ILE A N 1
ATOM 801 C CA . ILE A 1 96 ? -0.419 -4.282 -5.865 1.00 93.25 96 ILE A CA 1
ATOM 802 C C . ILE A 1 96 ? -1.768 -3.587 -5.659 1.00 93.25 96 ILE A C 1
ATOM 804 O O . ILE A 1 96 ? -2.278 -3.559 -4.538 1.00 93.25 96 ILE A O 1
ATOM 808 N N . GLY A 1 97 ? -2.386 -3.088 -6.733 1.00 95.44 97 GLY A N 1
ATOM 809 C CA . GLY A 1 97 ? -3.698 -2.450 -6.667 1.00 95.44 97 GLY A CA 1
ATOM 810 C C . GLY A 1 97 ? -4.799 -3.406 -6.192 1.00 95.44 97 GLY A C 1
ATOM 811 O O . GLY A 1 97 ? -5.581 -3.067 -5.306 1.00 95.44 97 GLY A O 1
ATOM 812 N N . ALA A 1 98 ? -4.832 -4.641 -6.693 1.00 96.88 98 ALA A N 1
ATOM 813 C CA . ALA A 1 98 ? -5.793 -5.652 -6.254 1.00 96.88 98 ALA A CA 1
ATOM 814 C C . ALA A 1 98 ? -5.619 -6.013 -4.767 1.00 96.88 98 ALA A C 1
ATOM 816 O O . ALA A 1 98 ? -6.606 -6.100 -4.029 1.00 96.88 98 ALA A O 1
ATOM 817 N N . ALA A 1 99 ? -4.374 -6.168 -4.304 1.00 94.62 99 ALA A N 1
ATOM 818 C CA . ALA A 1 99 ? -4.071 -6.392 -2.893 1.00 94.62 99 ALA A CA 1
ATOM 819 C C . ALA A 1 99 ? -4.510 -5.203 -2.023 1.00 94.62 99 ALA A C 1
ATOM 821 O O . ALA A 1 99 ? -5.097 -5.404 -0.959 1.00 94.62 99 ALA A O 1
ATOM 822 N N . GLY A 1 100 ? -4.294 -3.971 -2.491 1.00 94.56 100 GLY A N 1
ATOM 823 C CA . GLY A 1 100 ? -4.743 -2.754 -1.819 1.00 94.56 100 GLY A CA 1
ATOM 824 C C . GLY A 1 100 ? -6.268 -2.659 -1.698 1.00 94.56 100 GLY A C 1
ATOM 825 O O . GLY A 1 100 ? -6.782 -2.362 -0.616 1.00 94.56 100 GLY A O 1
ATOM 826 N N . ILE A 1 101 ? -7.015 -3.013 -2.752 1.00 96.12 101 ILE A N 1
ATOM 827 C CA . ILE A 1 101 ? -8.487 -3.096 -2.709 1.00 96.12 101 ILE A CA 1
ATOM 828 C C . ILE A 1 101 ? -8.929 -4.126 -1.665 1.00 96.12 101 ILE A C 1
ATOM 830 O O . ILE A 1 101 ? -9.779 -3.829 -0.824 1.00 96.12 101 ILE A O 1
ATOM 834 N N . PHE A 1 102 ? -8.331 -5.321 -1.676 1.00 94.94 102 PHE A N 1
ATOM 835 C CA . PHE A 1 102 ? -8.638 -6.366 -0.700 1.00 94.94 102 PHE A CA 1
ATOM 836 C C . PHE A 1 102 ? -8.380 -5.900 0.742 1.00 94.94 102 PHE A C 1
ATOM 838 O O . PHE A 1 102 ? -9.244 -6.053 1.608 1.00 94.94 102 PHE A O 1
ATOM 845 N N . MET A 1 103 ? -7.230 -5.266 0.994 1.00 94.44 103 MET A N 1
ATOM 846 C CA . MET A 1 103 ? -6.901 -4.689 2.301 1.00 94.44 103 MET A CA 1
ATOM 847 C C . MET A 1 103 ? -7.895 -3.610 2.721 1.00 94.44 103 MET A C 1
ATOM 849 O O . MET A 1 103 ? -8.292 -3.555 3.883 1.00 94.44 103 MET A O 1
ATOM 853 N N . SER A 1 104 ? -8.325 -2.774 1.779 1.00 94.88 104 SER A N 1
ATOM 854 C CA . SER A 1 104 ? -9.273 -1.693 2.034 1.00 94.88 104 SER A CA 1
ATOM 855 C C . SER A 1 104 ? -10.654 -2.230 2.405 1.00 94.88 104 SER A C 1
ATOM 857 O O . SER A 1 104 ? -11.263 -1.748 3.358 1.00 94.88 104 SER A O 1
ATOM 859 N N . ILE A 1 105 ? -11.127 -3.278 1.720 1.00 94.31 105 ILE A N 1
ATOM 860 C CA . ILE A 1 105 ? -12.366 -3.984 2.076 1.00 94.31 105 ILE A CA 1
ATOM 861 C C . ILE A 1 105 ? -12.243 -4.586 3.477 1.00 94.31 105 ILE A C 1
ATOM 863 O O . ILE A 1 105 ? -13.146 -4.426 4.298 1.00 94.31 105 ILE A O 1
ATOM 867 N N . LEU A 1 106 ? -11.118 -5.240 3.781 1.00 93.25 106 LEU A N 1
ATOM 868 C CA . LEU A 1 106 ? -10.874 -5.822 5.098 1.00 93.25 106 LEU A CA 1
ATOM 869 C C . LEU A 1 106 ? -10.871 -4.749 6.197 1.00 93.25 106 LEU A C 1
ATOM 871 O O . LEU A 1 106 ? -11.500 -4.949 7.235 1.00 93.25 106 LEU A O 1
ATOM 875 N N . GLY A 1 107 ? -10.240 -3.599 5.949 1.00 92.00 107 GLY A N 1
ATOM 876 C CA . GLY A 1 107 ? -10.268 -2.438 6.838 1.00 92.00 107 GLY A CA 1
ATOM 877 C C . GLY A 1 107 ? -11.685 -1.904 7.038 1.00 92.00 107 GLY A C 1
ATOM 878 O O . GLY A 1 107 ? -12.130 -1.745 8.171 1.00 92.00 107 GLY A O 1
ATOM 879 N N . LEU A 1 108 ? -12.439 -1.715 5.954 1.00 93.75 108 LEU A N 1
ATOM 880 C CA . LEU A 1 108 ? -13.823 -1.245 5.998 1.00 93.75 108 LEU A CA 1
ATOM 881 C C . LEU A 1 108 ? -14.705 -2.174 6.847 1.00 93.75 108 LEU A C 1
ATOM 883 O O . LEU A 1 108 ? -15.381 -1.719 7.771 1.00 93.75 108 LEU A O 1
ATOM 887 N N . VAL A 1 109 ? -14.643 -3.486 6.604 1.00 93.25 109 VAL A N 1
ATOM 888 C CA . VAL A 1 109 ? -15.381 -4.487 7.391 1.00 93.25 109 VAL A CA 1
ATOM 889 C C . VAL A 1 109 ? -14.899 -4.508 8.846 1.00 93.25 109 VAL A C 1
ATOM 891 O O . VAL A 1 109 ? -15.723 -4.623 9.756 1.00 93.25 109 VAL A O 1
ATOM 894 N N . ALA A 1 110 ? -13.597 -4.357 9.104 1.00 90.00 110 ALA A N 1
ATOM 895 C CA . ALA A 1 110 ? -13.052 -4.284 10.460 1.00 90.00 110 ALA A CA 1
ATOM 896 C C . ALA A 1 110 ? -13.615 -3.088 11.243 1.00 90.00 110 ALA A C 1
ATOM 898 O O . ALA A 1 110 ? -14.026 -3.257 12.393 1.00 90.00 110 ALA A O 1
ATOM 899 N N . PHE A 1 111 ? -13.697 -1.909 10.618 1.00 87.56 111 PHE A N 1
ATOM 900 C CA . PHE A 1 111 ? -14.235 -0.702 11.249 1.00 87.56 111 PHE A CA 1
ATOM 901 C C . PHE A 1 111 ? -15.750 -0.769 11.454 1.00 87.56 111 PHE A C 1
ATOM 903 O O . PHE A 1 111 ? -16.223 -0.388 12.521 1.00 87.56 111 PHE A O 1
ATOM 910 N N . PHE A 1 112 ? -16.512 -1.308 10.496 1.00 88.06 112 PHE A N 1
ATOM 911 C CA . PHE A 1 112 ? -17.963 -1.459 10.654 1.00 88.06 112 PHE A CA 1
ATOM 912 C C . PHE A 1 112 ? -18.346 -2.510 11.696 1.00 88.06 112 PHE A C 1
ATOM 914 O O . PHE A 1 112 ? -19.287 -2.315 12.461 1.00 88.06 112 PHE A O 1
ATOM 921 N N . THR A 1 113 ? -17.635 -3.638 11.728 1.00 88.25 113 THR A N 1
ATOM 922 C CA . THR A 1 113 ? -17.969 -4.739 12.642 1.00 88.25 113 THR A CA 1
ATOM 923 C C . THR A 1 113 ? -17.385 -4.559 14.040 1.00 88.25 113 THR A C 1
ATOM 925 O O . THR A 1 113 ? -17.796 -5.280 14.949 1.00 88.25 113 THR A O 1
ATOM 928 N N . LEU A 1 114 ? -16.413 -3.650 14.210 1.00 85.31 114 LEU A N 1
ATOM 929 C CA . LEU A 1 114 ? -15.649 -3.426 15.446 1.00 85.31 114 LEU A CA 1
ATOM 930 C C . LEU A 1 114 ? -15.118 -4.732 16.072 1.00 85.31 114 LEU A C 1
ATOM 932 O O . LEU A 1 114 ? -14.898 -4.829 17.281 1.00 85.31 114 LEU A O 1
ATOM 936 N N . ARG A 1 115 ? -14.902 -5.771 15.250 1.00 88.25 115 ARG A N 1
ATOM 937 C CA . ARG A 1 115 ? -14.401 -7.066 15.713 1.00 88.25 115 ARG A CA 1
ATOM 938 C C . ARG A 1 115 ? -12.903 -6.968 15.948 1.00 88.25 115 ARG A C 1
ATOM 940 O O . ARG A 1 115 ? -12.127 -6.765 15.017 1.00 88.25 115 ARG A O 1
ATOM 947 N N . LEU A 1 116 ? -12.492 -7.214 17.190 1.00 85.56 116 LEU A N 1
ATOM 948 C CA . LEU A 1 116 ? -11.097 -7.124 17.625 1.00 85.56 116 LEU A CA 1
ATOM 949 C C . LEU A 1 116 ? -10.152 -8.027 16.810 1.00 85.56 116 LEU A C 1
ATOM 951 O O . LEU A 1 116 ? -9.028 -7.630 16.513 1.00 85.56 116 LEU A O 1
ATOM 955 N N . LEU A 1 117 ? -10.623 -9.208 16.388 1.00 88.81 117 LEU A N 1
ATOM 956 C CA . LEU A 1 117 ? -9.868 -10.103 15.504 1.00 88.81 117 LEU A CA 1
ATOM 957 C C . LEU A 1 117 ? -9.589 -9.459 14.135 1.00 88.81 117 LEU A C 1
ATOM 959 O O . LEU A 1 117 ? -8.457 -9.513 13.663 1.00 88.81 117 LEU A O 1
ATOM 963 N N . LEU A 1 118 ? -10.595 -8.824 13.521 1.00 90.12 118 LEU A N 1
ATOM 964 C CA . LEU A 1 118 ? -10.454 -8.175 12.214 1.00 90.12 118 LEU A CA 1
ATOM 965 C C . LEU A 1 118 ? -9.569 -6.928 12.294 1.00 90.12 118 LEU A C 1
ATOM 967 O O . LEU A 1 118 ? -8.724 -6.740 11.428 1.00 90.12 118 LEU A O 1
ATOM 971 N N . LEU A 1 119 ? -9.715 -6.112 13.343 1.00 89.75 119 LEU A N 1
ATOM 972 C CA . LEU A 1 119 ? -8.861 -4.939 13.569 1.00 89.75 119 LEU A CA 1
ATOM 973 C C . LEU A 1 119 ? -7.386 -5.337 13.717 1.00 89.75 119 LEU A C 1
ATOM 975 O O . LEU A 1 119 ? -6.510 -4.715 13.120 1.00 89.75 119 LEU A O 1
ATOM 979 N N . ARG A 1 120 ? -7.100 -6.414 14.461 1.00 91.75 120 ARG A N 1
ATOM 980 C CA . ARG A 1 120 ? -5.735 -6.944 14.589 1.00 91.75 120 ARG A CA 1
ATOM 981 C C . ARG A 1 120 ? -5.212 -7.518 13.278 1.00 91.75 120 ARG A C 1
ATOM 983 O O . ARG A 1 120 ? -4.068 -7.242 12.934 1.00 91.75 120 ARG A O 1
ATOM 990 N N . ALA A 1 121 ? -6.029 -8.280 12.550 1.00 93.00 121 ALA A N 1
ATOM 991 C CA . ALA A 1 121 ? -5.649 -8.797 11.238 1.00 93.00 121 ALA A CA 1
ATOM 992 C C . ALA A 1 121 ? -5.302 -7.650 10.279 1.00 93.00 121 ALA A C 1
ATOM 994 O O . ALA A 1 121 ? -4.238 -7.665 9.670 1.00 93.00 121 ALA A O 1
ATOM 995 N N . PHE A 1 122 ? -6.133 -6.605 10.239 1.00 92.56 122 PHE A N 1
ATOM 996 C CA . PHE A 1 122 ? -5.876 -5.404 9.452 1.00 92.56 122 PHE A CA 1
ATOM 997 C C . PHE A 1 122 ? -4.558 -4.728 9.848 1.00 92.56 122 PHE A C 1
ATOM 999 O O . PHE A 1 122 ? -3.737 -4.447 8.980 1.00 92.56 122 PHE A O 1
ATOM 1006 N N . ALA A 1 123 ? -4.300 -4.538 11.148 1.00 91.94 123 ALA A N 1
ATOM 1007 C CA . ALA A 1 123 ? -3.039 -3.967 11.629 1.00 91.94 123 ALA A CA 1
ATOM 1008 C C . ALA A 1 123 ? -1.812 -4.780 11.191 1.00 91.94 123 ALA A C 1
ATOM 1010 O O . ALA A 1 123 ? -0.804 -4.201 10.791 1.00 91.94 123 ALA A O 1
ATOM 1011 N N . VAL A 1 124 ? -1.892 -6.114 11.257 1.00 94.56 124 VAL A N 1
ATOM 1012 C CA . VAL A 1 124 ? -0.815 -7.003 10.800 1.00 94.56 124 VAL A CA 1
ATOM 1013 C C . VAL A 1 124 ? -0.602 -6.849 9.298 1.00 94.56 124 VAL A C 1
ATOM 1015 O O . VAL A 1 124 ? 0.538 -6.726 8.863 1.00 94.56 124 VAL A O 1
ATOM 1018 N N . CYS A 1 125 ? -1.673 -6.787 8.507 1.00 93.56 125 CYS A N 1
ATOM 1019 C CA . CYS A 1 125 ? -1.570 -6.571 7.068 1.00 93.56 125 CYS A CA 1
ATOM 1020 C C . CYS A 1 125 ? -0.924 -5.214 6.727 1.00 93.56 125 CYS A C 1
ATOM 1022 O O . CYS A 1 125 ? -0.013 -5.173 5.899 1.00 93.56 125 CYS A O 1
ATOM 1024 N N . LEU A 1 126 ? -1.313 -4.127 7.411 1.00 91.25 126 LEU A N 1
ATOM 1025 C CA . LEU A 1 126 ? -0.665 -2.815 7.263 1.00 91.25 126 LEU A CA 1
ATOM 1026 C C . LEU A 1 126 ? 0.833 -2.884 7.598 1.00 91.25 126 LEU A C 1
ATOM 1028 O O . LEU A 1 126 ? 1.656 -2.312 6.887 1.00 91.25 126 LEU A O 1
ATOM 1032 N N . LEU A 1 127 ? 1.193 -3.606 8.663 1.00 93.44 127 LEU A N 1
ATOM 1033 C CA . LEU A 1 127 ? 2.581 -3.775 9.084 1.00 93.44 127 LEU A CA 1
ATOM 1034 C C . LEU A 1 127 ? 3.394 -4.565 8.054 1.00 93.44 127 LEU A C 1
ATOM 1036 O O . LEU A 1 127 ? 4.507 -4.161 7.729 1.00 93.44 127 LEU A O 1
ATOM 1040 N N . VAL A 1 128 ? 2.841 -5.645 7.495 1.00 93.56 128 VAL A N 1
ATOM 1041 C CA . VAL A 1 128 ? 3.498 -6.424 6.434 1.00 93.56 128 VAL A CA 1
ATOM 1042 C C . VAL A 1 128 ? 3.779 -5.539 5.221 1.00 93.56 128 VAL A C 1
ATOM 1044 O O . VAL A 1 128 ? 4.920 -5.492 4.762 1.00 93.56 128 VAL A O 1
ATOM 1047 N N . VAL A 1 129 ? 2.790 -4.774 4.749 1.00 91.44 129 VAL A N 1
ATOM 1048 C CA . VAL A 1 129 ? 2.979 -3.861 3.610 1.00 91.44 129 VAL A CA 1
ATOM 1049 C C . VAL A 1 129 ? 4.013 -2.781 3.922 1.00 91.44 129 VAL A C 1
ATOM 1051 O O . VAL A 1 129 ? 4.900 -2.540 3.107 1.00 91.44 129 VAL A O 1
ATOM 1054 N N . MET A 1 130 ? 3.982 -2.201 5.123 1.00 91.06 130 MET A N 1
ATOM 1055 C CA . MET A 1 130 ? 4.986 -1.231 5.561 1.00 91.06 130 MET A CA 1
ATOM 1056 C C . MET A 1 130 ? 6.400 -1.834 5.559 1.00 91.06 130 MET A C 1
ATOM 1058 O O . MET A 1 130 ? 7.327 -1.223 5.030 1.00 91.06 130 MET A O 1
ATOM 1062 N N . THR A 1 131 ? 6.581 -3.040 6.107 1.00 92.56 131 THR A N 1
ATOM 1063 C CA . THR A 1 131 ? 7.894 -3.709 6.119 1.00 92.56 131 THR A CA 1
ATOM 1064 C C . THR A 1 131 ? 8.379 -4.057 4.715 1.00 92.56 131 THR A C 1
ATOM 1066 O O . THR A 1 131 ? 9.560 -3.871 4.428 1.00 92.56 131 THR A O 1
ATOM 1069 N N . GLY A 1 132 ? 7.480 -4.483 3.822 1.00 91.00 132 GLY A N 1
ATOM 1070 C CA . GLY A 1 132 ? 7.790 -4.716 2.412 1.00 91.00 132 GLY A CA 1
ATOM 1071 C C . GLY A 1 132 ? 8.203 -3.432 1.693 1.00 91.00 132 GLY A C 1
ATOM 1072 O O . GLY A 1 132 ? 9.208 -3.425 0.985 1.00 91.00 132 GLY A O 1
ATOM 1073 N N . GLY A 1 133 ? 7.496 -2.327 1.943 1.00 88.31 133 GLY A N 1
ATOM 1074 C CA . GLY A 1 133 ? 7.837 -1.001 1.429 1.00 88.31 133 GLY A CA 1
ATOM 1075 C C . GLY A 1 133 ? 9.233 -0.559 1.867 1.00 88.31 133 GLY A C 1
ATOM 1076 O O . GLY A 1 133 ? 10.072 -0.240 1.025 1.00 88.31 133 GLY A O 1
ATOM 1077 N N . ILE A 1 134 ? 9.530 -0.640 3.167 1.00 89.88 134 ILE A N 1
ATOM 1078 C CA . ILE A 1 134 ? 10.856 -0.303 3.709 1.00 89.88 134 ILE A CA 1
ATOM 1079 C C . ILE A 1 134 ? 11.939 -1.202 3.105 1.00 89.88 134 ILE A C 1
ATOM 1081 O O . ILE A 1 134 ? 12.958 -0.694 2.642 1.00 89.88 134 ILE A O 1
ATOM 1085 N N . ALA A 1 135 ? 11.721 -2.520 3.067 1.00 91.69 135 ALA A N 1
ATOM 1086 C CA . ALA A 1 135 ? 12.674 -3.464 2.490 1.00 91.69 135 ALA A CA 1
ATOM 1087 C C . ALA A 1 135 ? 12.955 -3.148 1.013 1.00 91.69 135 ALA A C 1
ATOM 1089 O O . ALA A 1 135 ? 14.115 -3.087 0.611 1.00 91.69 135 ALA A O 1
ATOM 1090 N N . SER A 1 136 ? 11.911 -2.869 0.226 1.00 85.81 136 SER A N 1
ATOM 1091 C CA . SER A 1 136 ? 12.050 -2.488 -1.182 1.00 85.81 136 SER A CA 1
ATOM 1092 C C . SER A 1 136 ? 12.828 -1.178 -1.359 1.00 85.81 136 SER A C 1
ATOM 1094 O O . SER A 1 136 ? 13.700 -1.099 -2.223 1.00 85.81 136 SER A O 1
ATOM 1096 N N . GLY A 1 137 ? 12.601 -0.185 -0.490 1.00 86.56 137 GLY A N 1
ATOM 1097 C CA . GLY A 1 137 ? 13.338 1.079 -0.499 1.00 86.56 137 GLY A CA 1
ATOM 1098 C C . GLY A 1 137 ? 14.818 0.897 -0.156 1.00 86.56 137 GLY A C 1
ATOM 1099 O O . GLY A 1 137 ? 15.681 1.446 -0.839 1.00 86.56 137 GLY A O 1
ATOM 1100 N N . VAL A 1 138 ? 15.131 0.073 0.849 1.00 90.00 138 VAL A N 1
ATOM 1101 C CA . VAL A 1 138 ? 16.519 -0.255 1.216 1.00 90.00 138 VAL A CA 1
ATOM 1102 C C . VAL A 1 138 ? 17.225 -0.981 0.073 1.00 90.00 138 VAL A C 1
ATOM 1104 O O . VAL A 1 138 ? 18.336 -0.600 -0.285 1.00 90.00 138 VAL A O 1
ATOM 1107 N N . VAL A 1 139 ? 16.580 -1.977 -0.543 1.00 88.38 139 VAL A N 1
ATOM 1108 C CA . VAL A 1 139 ? 17.117 -2.672 -1.724 1.00 88.38 139 VAL A CA 1
ATOM 1109 C C . VAL A 1 139 ? 17.362 -1.674 -2.861 1.00 88.38 139 VAL A C 1
ATOM 1111 O O . VAL A 1 139 ? 18.447 -1.665 -3.435 1.00 88.38 139 VAL A O 1
ATOM 1114 N N . GLY A 1 140 ? 16.420 -0.766 -3.130 1.00 84.06 140 GLY A N 1
ATOM 1115 C CA . GLY A 1 140 ? 16.590 0.286 -4.136 1.00 84.06 140 GLY A CA 1
ATOM 1116 C C . GLY A 1 140 ? 17.812 1.179 -3.887 1.00 84.06 140 GLY A C 1
ATOM 1117 O O . GLY A 1 140 ? 18.530 1.514 -4.825 1.00 84.06 140 GLY A O 1
ATOM 1118 N N . ILE A 1 141 ? 18.103 1.513 -2.626 1.00 86.81 141 ILE A N 1
ATOM 1119 C CA . ILE A 1 141 ? 19.285 2.305 -2.252 1.00 86.81 141 ILE A CA 1
ATOM 1120 C C . ILE A 1 141 ? 20.571 1.482 -2.391 1.00 86.81 141 ILE A C 1
ATOM 1122 O O . ILE A 1 141 ? 21.544 1.963 -2.974 1.00 86.81 141 ILE A O 1
ATOM 1126 N N . VAL A 1 142 ? 20.589 0.244 -1.888 1.00 92.38 142 VAL A N 1
ATOM 1127 C CA . VAL A 1 142 ? 21.776 -0.632 -1.913 1.00 92.38 142 VAL A CA 1
ATOM 1128 C C . VAL A 1 142 ? 22.206 -0.939 -3.346 1.00 92.38 142 VAL A C 1
ATOM 1130 O O . VAL A 1 142 ? 23.394 -0.897 -3.658 1.00 92.38 142 VAL A O 1
ATOM 1133 N N . PHE A 1 143 ? 21.245 -1.187 -4.233 1.00 89.75 143 PHE A N 1
ATOM 1134 C CA . PHE A 1 143 ? 21.501 -1.482 -5.641 1.00 89.75 143 PHE A CA 1
ATOM 1135 C C . PHE A 1 143 ? 21.441 -0.239 -6.541 1.00 89.75 143 PHE A C 1
ATOM 1137 O O . PHE A 1 143 ? 21.500 -0.366 -7.764 1.00 89.75 143 PHE A O 1
ATOM 1144 N N . SER A 1 144 ? 21.384 0.968 -5.966 1.00 83.38 144 SER A N 1
ATOM 1145 C CA . SER A 1 144 ? 21.287 2.222 -6.729 1.00 83.38 144 SER A CA 1
ATOM 1146 C C . SER A 1 144 ? 22.441 2.418 -7.715 1.00 83.38 144 SER A C 1
ATOM 1148 O O . SER A 1 144 ? 22.231 2.947 -8.803 1.00 83.38 144 SER A O 1
ATOM 1150 N N . SER A 1 145 ? 23.646 1.944 -7.386 1.00 83.31 145 SER A N 1
ATOM 1151 C CA . SER A 1 145 ? 24.808 2.003 -8.280 1.00 83.31 145 SER A CA 1
ATOM 1152 C C . SER A 1 145 ? 24.647 1.114 -9.516 1.00 83.31 145 SER A C 1
ATOM 1154 O O . SER A 1 145 ? 24.970 1.547 -10.620 1.00 83.31 145 SER A O 1
ATOM 1156 N N . GLN A 1 146 ? 24.101 -0.095 -9.353 1.00 85.19 146 GLN A N 1
ATOM 1157 C CA . GLN A 1 146 ? 23.836 -1.020 -10.461 1.00 85.19 146 GLN A CA 1
ATOM 1158 C C . GLN A 1 146 ? 22.695 -0.510 -11.340 1.00 85.19 146 GLN A C 1
ATOM 1160 O O . GLN A 1 146 ? 22.804 -0.521 -12.564 1.00 85.19 146 GLN A O 1
ATOM 1165 N N . VAL A 1 147 ? 21.630 0.000 -10.715 1.00 78.12 147 VAL A N 1
ATOM 1166 C CA . VAL A 1 147 ? 20.494 0.601 -11.422 1.00 78.12 147 VAL A CA 1
ATOM 1167 C C . VAL A 1 147 ? 20.942 1.828 -12.219 1.00 78.12 147 VAL A C 1
ATOM 1169 O O . VAL A 1 147 ? 20.614 1.936 -13.397 1.00 78.12 147 VAL A O 1
ATOM 1172 N N . ASN A 1 148 ? 21.749 2.715 -11.628 1.00 78.75 148 ASN A N 1
ATOM 1173 C CA . ASN A 1 148 ? 22.277 3.885 -12.332 1.00 78.75 148 ASN A CA 1
ATOM 1174 C C . ASN A 1 148 ? 23.190 3.498 -13.499 1.00 78.75 148 ASN A C 1
ATOM 1176 O O . ASN A 1 148 ? 23.065 4.094 -14.564 1.00 78.75 148 ASN A O 1
ATOM 1180 N N . GLY A 1 149 ? 24.052 2.489 -13.331 1.00 79.81 149 GLY A N 1
ATOM 1181 C CA . GLY A 1 149 ? 24.891 1.984 -14.422 1.00 79.81 149 GLY A CA 1
ATOM 1182 C C . GLY A 1 149 ? 24.06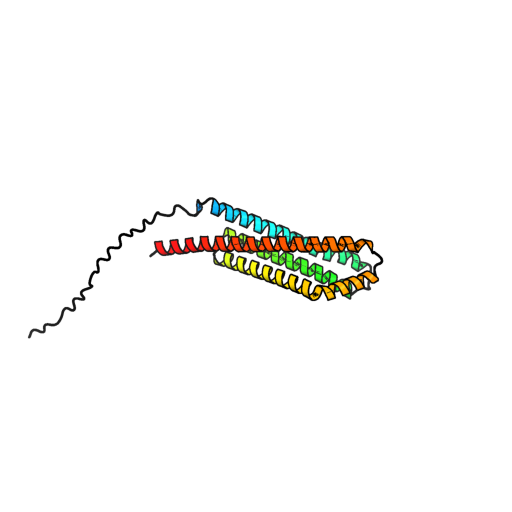2 1.455 -15.596 1.00 79.81 149 GLY A C 1
ATOM 1183 O O . GLY A 1 149 ? 24.350 1.772 -16.747 1.00 79.81 149 GLY A O 1
ATOM 1184 N N . TYR A 1 150 ? 22.977 0.735 -15.304 1.00 74.75 150 TYR A N 1
ATOM 1185 C CA . TYR A 1 150 ? 22.070 0.203 -16.321 1.00 74.75 150 TYR A CA 1
ATOM 1186 C C . TYR A 1 150 ? 21.268 1.301 -17.041 1.00 74.75 150 TYR A C 1
ATOM 1188 O O . TYR A 1 150 ? 21.099 1.266 -18.260 1.00 74.75 150 TYR A O 1
ATOM 1196 N N . ILE A 1 151 ? 20.801 2.316 -16.303 1.00 73.94 151 ILE A N 1
ATOM 1197 C CA . ILE A 1 151 ? 20.127 3.492 -16.877 1.00 73.94 151 ILE A CA 1
ATOM 1198 C C . ILE A 1 151 ? 21.092 4.286 -17.765 1.00 73.94 151 ILE A C 1
ATOM 1200 O O . ILE A 1 151 ? 20.701 4.773 -18.824 1.00 73.94 151 ILE A O 1
ATOM 1204 N N . GLU A 1 152 ? 22.353 4.421 -17.358 1.00 77.62 152 GLU A N 1
ATOM 1205 C CA . GLU A 1 152 ? 23.365 5.140 -18.130 1.00 77.62 152 GLU A CA 1
ATOM 1206 C C . GLU A 1 152 ? 23.740 4.407 -19.430 1.00 77.62 152 GLU A C 1
ATOM 1208 O O . GLU A 1 152 ? 23.992 5.045 -20.455 1.00 77.62 152 GLU A O 1
ATOM 1213 N N . GLU A 1 153 ? 23.696 3.075 -19.427 1.00 75.75 153 GLU A N 1
ATOM 1214 C CA . GLU A 1 153 ? 23.867 2.250 -20.626 1.00 75.75 153 GLU A CA 1
ATOM 1215 C C . GLU A 1 153 ? 22.684 2.400 -21.601 1.00 75.75 153 GLU A C 1
ATOM 1217 O O . GLU A 1 153 ? 22.899 2.701 -22.776 1.00 75.75 153 GLU A O 1
ATOM 1222 N N . MET A 1 154 ? 21.442 2.341 -21.100 1.00 65.56 154 MET A N 1
ATOM 1223 C CA . MET A 1 154 ? 20.216 2.649 -21.866 1.00 65.56 154 MET A CA 1
ATOM 1224 C C . MET A 1 154 ? 20.187 4.097 -22.395 1.00 65.56 154 MET A C 1
ATOM 1226 O O . MET A 1 154 ? 19.600 4.401 -23.437 1.00 65.56 154 MET A O 1
ATOM 1230 N N . ARG A 1 155 ? 20.831 5.027 -21.686 1.00 66.81 155 ARG A N 1
ATOM 1231 C CA . ARG A 1 155 ? 20.985 6.418 -22.122 1.00 66.81 155 ARG A CA 1
ATOM 1232 C C . ARG A 1 155 ? 21.923 6.538 -23.318 1.00 66.81 155 ARG A C 1
ATOM 1234 O O . ARG A 1 155 ? 21.626 7.313 -24.216 1.00 66.81 155 ARG A O 1
ATOM 1241 N N . LYS A 1 156 ? 23.044 5.811 -23.364 1.00 67.69 156 LYS A N 1
ATOM 1242 C CA . LYS A 1 156 ? 24.004 5.933 -24.482 1.00 67.69 156 LYS A CA 1
ATOM 1243 C C . LYS A 1 156 ? 23.406 5.515 -25.828 1.00 67.69 156 LYS A C 1
ATOM 1245 O O . LYS A 1 156 ? 23.877 5.986 -26.858 1.00 67.69 156 LYS A O 1
ATOM 1250 N N . SER A 1 157 ? 22.358 4.690 -25.827 1.00 62.12 157 SER A N 1
ATOM 1251 C CA . SER A 1 157 ? 21.594 4.352 -27.033 1.00 62.12 157 SER A CA 1
ATOM 1252 C C . SER A 1 157 ? 20.542 5.395 -27.432 1.00 62.12 157 SER A C 1
ATOM 1254 O O . SER A 1 157 ? 20.024 5.324 -28.543 1.00 62.12 157 SER A O 1
ATOM 1256 N N . THR A 1 158 ? 20.231 6.372 -26.573 1.00 57.62 158 THR A N 1
ATOM 1257 C CA . THR A 1 158 ? 19.123 7.319 -26.765 1.00 57.62 158 THR A CA 1
ATOM 1258 C C . THR A 1 158 ? 19.649 8.755 -26.650 1.00 57.62 158 THR A C 1
ATOM 1260 O O . THR A 1 158 ? 19.892 9.253 -25.556 1.00 57.62 158 THR A O 1
ATOM 1263 N N . VAL A 1 159 ? 19.873 9.423 -27.789 1.00 59.47 159 VAL A N 1
ATOM 1264 C CA . VAL A 1 159 ? 20.465 10.776 -27.900 1.00 59.47 159 VAL A CA 1
ATOM 1265 C C . VAL A 1 159 ? 19.518 11.846 -27.328 1.00 59.47 159 VAL A C 1
ATOM 1267 O O . VAL A 1 159 ? 18.842 12.534 -28.085 1.00 59.47 159 VAL A O 1
ATOM 1270 N N . VAL A 1 160 ? 19.404 11.973 -26.001 1.00 58.41 160 VAL A N 1
ATOM 1271 C CA . VAL A 1 160 ? 18.591 13.020 -25.350 1.00 58.41 160 VAL A CA 1
ATOM 1272 C C . VAL A 1 160 ? 19.219 13.444 -24.011 1.00 58.41 160 VAL A C 1
ATOM 1274 O O . VAL A 1 160 ? 18.936 12.874 -22.956 1.00 58.41 160 VAL A O 1
ATOM 1277 N N . ASP A 1 161 ? 20.064 14.479 -24.036 1.00 62.19 161 ASP A N 1
ATOM 1278 C CA . ASP A 1 161 ? 20.698 15.054 -22.834 1.00 62.19 161 ASP A CA 1
ATOM 1279 C C . ASP A 1 161 ? 19.740 15.917 -21.983 1.00 62.19 161 ASP A C 1
ATOM 1281 O O . ASP A 1 161 ? 19.960 16.098 -20.783 1.00 62.19 161 ASP A O 1
ATOM 1285 N N . GLU A 1 162 ? 18.624 16.385 -22.554 1.00 65.25 162 GLU A N 1
ATOM 1286 C CA . GLU A 1 162 ? 17.639 17.242 -21.866 1.00 65.25 162 GLU A CA 1
ATOM 1287 C C . GLU A 1 162 ? 16.855 16.495 -20.762 1.00 65.25 162 GLU A C 1
ATOM 1289 O O . GLU A 1 162 ? 16.423 17.082 -19.773 1.00 65.25 162 GLU A O 1
ATOM 1294 N N . SER A 1 163 ? 16.789 15.163 -20.837 1.00 63.41 163 SER A N 1
ATOM 1295 C CA . SER A 1 163 ? 16.010 14.319 -19.919 1.00 63.41 163 SER A CA 1
ATOM 1296 C C . SER A 1 163 ? 16.626 14.167 -18.508 1.00 63.41 163 SER A C 1
ATOM 1298 O O . SER A 1 163 ? 15.965 13.702 -17.579 1.00 63.41 163 SER A O 1
ATOM 1300 N N . TYR A 1 164 ? 17.889 14.565 -18.277 1.00 64.44 164 TYR A N 1
ATOM 1301 C CA . TYR A 1 164 ? 18.558 14.278 -16.993 1.00 64.44 164 TYR A CA 1
ATOM 1302 C C . TYR A 1 164 ? 18.078 15.122 -15.814 1.00 64.44 164 TYR A C 1
ATOM 1304 O O . TYR A 1 164 ? 17.954 14.618 -14.693 1.00 64.44 164 TYR A O 1
ATOM 1312 N N . ALA A 1 165 ? 17.879 16.420 -16.048 1.00 69.19 165 ALA A N 1
ATOM 1313 C CA . ALA A 1 165 ? 17.438 17.337 -15.006 1.00 69.19 165 ALA A CA 1
ATOM 1314 C C . ALA A 1 165 ? 16.015 16.971 -14.558 1.00 69.19 165 ALA A C 1
ATOM 1316 O O . ALA A 1 165 ? 15.739 16.921 -13.358 1.00 69.19 165 ALA A O 1
ATOM 1317 N N . GLU A 1 166 ? 15.162 16.600 -15.516 1.00 73.56 166 GLU A N 1
ATOM 1318 C CA . GLU A 1 166 ? 13.812 16.101 -15.262 1.00 73.56 166 GLU A CA 1
ATOM 1319 C C . GLU A 1 166 ? 13.828 14.769 -14.509 1.00 73.56 166 GLU A C 1
ATOM 1321 O O . GLU A 1 166 ? 13.146 14.637 -13.495 1.00 73.56 166 GLU A O 1
ATOM 1326 N N . ALA A 1 167 ? 14.668 13.810 -14.912 1.00 70.44 167 ALA A N 1
ATOM 1327 C CA . ALA A 1 167 ? 14.774 12.520 -14.231 1.00 70.44 167 ALA A CA 1
ATOM 1328 C C . ALA A 1 167 ? 15.219 12.662 -12.764 1.00 70.44 167 ALA A C 1
ATOM 1330 O O . ALA A 1 167 ? 14.656 12.013 -11.881 1.00 70.44 167 ALA A O 1
ATOM 1331 N N . LYS A 1 168 ? 16.187 13.543 -12.469 1.00 71.62 168 LYS A N 1
ATOM 1332 C CA . LYS A 1 168 ? 16.604 13.831 -11.083 1.00 71.62 168 LYS A CA 1
ATOM 1333 C C . LYS A 1 168 ? 15.492 14.479 -10.263 1.00 71.62 168 LYS A C 1
ATOM 1335 O O . LYS A 1 168 ? 15.313 14.123 -9.098 1.00 71.62 168 LYS A O 1
ATOM 1340 N N . PHE A 1 169 ? 14.749 15.409 -10.859 1.00 75.38 169 PHE A N 1
ATOM 1341 C CA . PHE A 1 169 ? 13.609 16.042 -10.202 1.00 75.38 169 PHE A CA 1
ATOM 1342 C C . PHE A 1 169 ? 12.496 15.025 -9.909 1.00 75.38 169 PHE A C 1
ATOM 1344 O O . PHE A 1 169 ? 12.004 14.959 -8.781 1.00 75.38 169 PHE A O 1
ATOM 1351 N N . MET A 1 170 ? 12.168 14.162 -10.876 1.00 75.25 170 MET A N 1
ATOM 1352 C CA . MET A 1 170 ? 11.194 13.082 -10.701 1.00 75.25 170 MET A CA 1
ATOM 1353 C C . MET A 1 170 ? 11.631 12.073 -9.637 1.00 75.25 170 MET A C 1
ATOM 1355 O O . MET A 1 170 ? 10.810 11.651 -8.827 1.00 75.25 170 MET A O 1
ATOM 1359 N N . LEU A 1 171 ? 12.922 11.731 -9.569 1.00 73.94 171 LEU A N 1
ATOM 1360 C CA . LEU A 1 171 ? 13.456 10.857 -8.522 1.00 73.94 171 LEU A CA 1
ATOM 1361 C C . LEU A 1 171 ? 13.259 11.469 -7.124 1.00 73.94 171 LEU A C 1
ATOM 1363 O O . LEU A 1 171 ? 12.812 10.784 -6.204 1.00 73.94 171 LEU A O 1
ATOM 1367 N N . GLY A 1 172 ? 13.547 12.768 -6.974 1.00 75.94 172 GLY A N 1
ATOM 1368 C CA . GLY A 1 172 ? 13.319 13.502 -5.727 1.00 75.94 172 GLY A CA 1
ATOM 1369 C C . GLY A 1 172 ? 11.840 13.551 -5.334 1.00 75.94 172 GLY A C 1
ATOM 1370 O O . GLY A 1 172 ? 11.496 13.298 -4.178 1.00 75.94 172 GLY A O 1
ATOM 1371 N N . MET A 1 173 ? 10.957 13.798 -6.306 1.00 79.25 173 MET A N 1
ATOM 1372 C CA . MET A 1 173 ? 9.507 13.801 -6.106 1.00 79.25 173 MET A CA 1
ATOM 1373 C C . MET A 1 173 ? 8.983 12.420 -5.682 1.00 79.25 173 MET A C 1
ATOM 1375 O O . MET A 1 173 ? 8.211 12.329 -4.728 1.00 79.25 173 MET A O 1
ATOM 1379 N N . ASN A 1 174 ? 9.459 11.343 -6.314 1.00 78.56 174 ASN A N 1
ATOM 1380 C CA . ASN A 1 174 ? 9.103 9.968 -5.958 1.00 78.56 174 ASN A CA 1
ATOM 1381 C C . ASN A 1 174 ? 9.562 9.609 -4.538 1.00 78.56 174 ASN A C 1
ATOM 1383 O O . ASN A 1 174 ? 8.810 8.992 -3.782 1.00 78.56 174 ASN A O 1
ATOM 1387 N N . GLY A 1 175 ? 10.763 10.043 -4.141 1.00 79.88 175 GLY A N 1
ATOM 1388 C CA . GLY A 1 175 ? 11.252 9.883 -2.771 1.00 79.88 175 GLY A CA 1
ATOM 1389 C C . GLY A 1 175 ? 10.365 10.597 -1.746 1.00 79.88 175 GLY A C 1
ATOM 1390 O O . GLY A 1 175 ? 9.983 10.005 -0.735 1.00 79.88 175 GLY A O 1
ATOM 1391 N N . GLY A 1 176 ? 9.970 11.842 -2.031 1.00 80.38 176 GLY A N 1
ATOM 1392 C CA . GLY A 1 176 ? 9.039 12.600 -1.190 1.00 80.38 176 GLY A CA 1
ATOM 1393 C C . GLY A 1 176 ? 7.668 11.929 -1.067 1.00 80.38 176 GLY A C 1
ATOM 1394 O O . GLY A 1 176 ? 7.141 11.795 0.039 1.00 80.38 176 GLY A O 1
ATOM 1395 N N . LEU A 1 177 ? 7.124 11.435 -2.181 1.00 80.75 177 LEU A N 1
ATOM 1396 C CA . LEU A 1 177 ? 5.846 10.723 -2.210 1.00 80.75 177 LEU A CA 1
ATOM 1397 C C . LEU A 1 177 ? 5.910 9.417 -1.404 1.00 80.75 177 LEU A C 1
ATOM 1399 O O . LEU A 1 177 ? 5.012 9.134 -0.614 1.00 80.75 177 LEU A O 1
ATOM 1403 N N . SER A 1 178 ? 7.010 8.668 -1.512 1.00 82.69 178 SER A N 1
ATOM 1404 C CA . SER A 1 178 ? 7.244 7.455 -0.720 1.00 82.69 178 SER A CA 1
ATOM 1405 C C . SER A 1 178 ? 7.298 7.731 0.788 1.00 82.69 178 SER A C 1
ATOM 1407 O O . SER A 1 178 ? 6.790 6.933 1.584 1.00 82.69 178 SER A O 1
ATOM 1409 N N . LEU A 1 179 ? 7.902 8.847 1.210 1.00 84.12 179 LEU A N 1
ATOM 1410 C CA . LEU A 1 179 ? 7.926 9.252 2.621 1.00 84.12 179 LEU A CA 1
ATOM 1411 C C . LEU A 1 179 ? 6.530 9.637 3.116 1.00 84.12 179 LEU A C 1
ATOM 1413 O O . LEU A 1 179 ? 6.120 9.201 4.193 1.00 84.12 179 LEU A O 1
ATOM 1417 N N . PHE A 1 180 ? 5.784 10.405 2.319 1.00 85.00 180 PHE A N 1
ATOM 1418 C CA . PHE A 1 180 ? 4.408 10.781 2.635 1.00 85.00 180 PHE A CA 1
ATOM 1419 C C . PHE A 1 180 ? 3.501 9.553 2.785 1.00 85.00 180 PHE A C 1
ATOM 1421 O O . PHE A 1 180 ? 2.755 9.442 3.763 1.00 85.00 180 PHE A O 1
ATOM 1428 N N . MET A 1 181 ? 3.627 8.589 1.869 1.00 85.00 181 MET A N 1
ATOM 1429 C CA . MET A 1 181 ? 2.926 7.314 1.975 1.00 85.00 181 MET A CA 1
ATOM 1430 C C . MET A 1 181 ? 3.302 6.605 3.274 1.00 85.00 181 MET A C 1
ATOM 1432 O O . MET A 1 181 ? 2.423 6.265 4.059 1.00 85.00 181 MET A O 1
ATOM 1436 N N . SER A 1 182 ? 4.596 6.463 3.574 1.00 87.50 182 SER A N 1
ATOM 1437 C CA . SER A 1 182 ? 5.070 5.787 4.793 1.00 87.50 182 SER A CA 1
ATOM 1438 C C . SER A 1 182 ? 4.504 6.400 6.081 1.00 87.50 182 SER A C 1
ATOM 1440 O O . SER A 1 182 ? 4.081 5.672 6.979 1.00 87.50 182 SER A O 1
ATOM 1442 N N . LEU A 1 183 ? 4.436 7.732 6.168 1.00 88.50 183 LEU A N 1
ATOM 1443 C CA . LEU A 1 183 ? 3.803 8.426 7.296 1.00 88.50 183 LEU A CA 1
ATOM 1444 C C . LEU A 1 183 ? 2.311 8.098 7.404 1.00 88.50 183 LEU A C 1
ATOM 1446 O O . LEU A 1 183 ? 1.808 7.846 8.499 1.00 88.50 183 LEU A O 1
ATOM 1450 N N . THR A 1 184 ? 1.624 8.050 6.267 1.00 87.44 184 THR A N 1
ATOM 1451 C CA . THR A 1 184 ? 0.203 7.702 6.177 1.00 87.44 184 THR A CA 1
ATOM 1452 C C . THR A 1 184 ? -0.045 6.280 6.703 1.00 87.44 184 THR A C 1
ATOM 1454 O O . THR A 1 184 ? -0.937 6.085 7.531 1.00 87.44 184 THR A O 1
ATOM 1457 N N . TRP A 1 185 ? 0.810 5.308 6.359 1.00 89.25 185 TRP A N 1
ATOM 1458 C CA . TRP A 1 185 ? 0.761 3.944 6.913 1.00 89.25 185 TRP A CA 1
ATOM 1459 C C . TRP A 1 185 ? 0.960 3.908 8.433 1.00 89.25 185 TRP A C 1
ATOM 1461 O O . TRP A 1 185 ? 0.199 3.240 9.138 1.00 89.25 185 TRP A O 1
ATOM 1471 N N . ILE A 1 186 ? 1.939 4.653 8.959 1.00 91.62 186 ILE A N 1
ATOM 1472 C CA . ILE A 1 186 ? 2.200 4.730 10.406 1.00 91.62 186 ILE A CA 1
ATOM 1473 C C . ILE A 1 186 ? 0.980 5.288 11.144 1.00 91.62 186 ILE A C 1
ATOM 1475 O O . ILE A 1 186 ? 0.559 4.721 12.154 1.00 91.62 186 ILE A O 1
ATOM 1479 N N . ILE A 1 187 ? 0.382 6.365 10.627 1.00 90.81 187 ILE A N 1
ATOM 1480 C CA . ILE A 1 187 ? -0.835 6.959 11.194 1.00 90.81 187 ILE A CA 1
ATOM 1481 C C . ILE A 1 187 ? -1.972 5.930 11.201 1.00 90.81 187 ILE A C 1
ATOM 1483 O O . ILE A 1 187 ? -2.621 5.751 12.233 1.00 90.81 187 ILE A O 1
ATOM 1487 N N . GLY A 1 188 ? -2.166 5.197 10.100 1.00 90.06 188 GLY A N 1
ATOM 1488 C CA . GLY A 1 188 ? -3.151 4.118 10.012 1.00 90.06 188 GLY A CA 1
ATOM 1489 C C . GLY A 1 188 ? -2.952 3.044 11.087 1.00 90.06 188 GLY A C 1
ATOM 1490 O O . GLY A 1 188 ? -3.898 2.680 11.786 1.00 90.06 188 GLY A O 1
ATOM 1491 N N . ILE A 1 189 ? -1.713 2.591 11.299 1.00 93.00 189 ILE A N 1
ATOM 1492 C CA . ILE A 1 189 ? -1.385 1.614 12.348 1.00 93.00 189 ILE A CA 1
ATOM 1493 C C . ILE A 1 189 ? -1.712 2.176 13.737 1.00 93.00 189 ILE A C 1
ATOM 1495 O O . ILE A 1 189 ? -2.364 1.495 14.529 1.00 93.00 189 ILE A O 1
ATOM 1499 N N . VAL A 1 190 ? -1.303 3.412 14.040 1.00 93.94 190 VAL A N 1
ATOM 1500 C CA . VAL A 1 190 ? -1.570 4.052 15.341 1.00 93.94 190 VAL A CA 1
ATOM 1501 C C . VAL A 1 190 ? -3.072 4.138 15.611 1.00 93.94 190 VAL A C 1
ATOM 1503 O O . VAL A 1 190 ? -3.518 3.771 16.698 1.00 93.94 190 VAL A O 1
ATOM 1506 N N . ILE A 1 191 ? -3.862 4.544 14.616 1.00 90.88 191 ILE A N 1
ATOM 1507 C CA . ILE A 1 191 ? -5.324 4.616 14.709 1.00 90.88 191 ILE A CA 1
ATOM 1508 C C . ILE A 1 191 ? -5.925 3.243 15.037 1.00 90.88 191 ILE A C 1
ATOM 1510 O O . ILE A 1 191 ? -6.729 3.122 15.966 1.00 90.88 191 ILE A O 1
ATOM 1514 N N . VAL A 1 192 ? -5.505 2.191 14.329 1.00 91.56 192 VAL A N 1
ATOM 1515 C CA . VAL A 1 192 ? -6.007 0.827 14.558 1.00 91.56 192 VAL A CA 1
ATOM 1516 C C . VAL A 1 192 ? -5.622 0.317 15.950 1.00 91.56 192 VAL A C 1
ATOM 1518 O O . VAL A 1 192 ? -6.431 -0.335 16.616 1.00 91.56 192 VAL A O 1
ATOM 1521 N N . GLN A 1 193 ? -4.421 0.641 16.437 1.00 91.56 193 GLN A N 1
ATOM 1522 C CA . GLN A 1 193 ? -3.991 0.296 17.795 1.00 91.56 193 GLN A CA 1
ATOM 1523 C C . GLN A 1 193 ? -4.818 1.027 18.861 1.00 91.56 193 GLN A C 1
ATOM 1525 O O . GLN A 1 193 ? -5.213 0.411 19.853 1.00 91.56 193 GLN A O 1
ATOM 1530 N N . CYS A 1 194 ? -5.129 2.310 18.653 1.00 90.12 194 CYS A N 1
ATOM 1531 C CA . CYS A 1 194 ? -6.015 3.073 19.534 1.00 90.12 194 CYS A CA 1
ATOM 1532 C C . CYS A 1 194 ? -7.417 2.448 19.593 1.00 90.12 194 CYS A C 1
ATOM 1534 O O . CYS A 1 194 ? -7.909 2.159 20.682 1.00 90.12 194 CYS A O 1
ATOM 1536 N N . LEU A 1 195 ? -8.012 2.129 18.439 1.00 87.81 195 LEU A N 1
ATOM 1537 C CA . LEU A 1 195 ? -9.324 1.473 18.378 1.00 87.81 195 LEU A CA 1
ATOM 1538 C C . LEU A 1 195 ? -9.317 0.087 19.024 1.00 87.81 195 LEU A C 1
ATOM 1540 O O . LEU A 1 195 ? -10.252 -0.278 19.733 1.00 87.81 195 LEU A O 1
ATOM 1544 N N . THR A 1 196 ? -8.245 -0.681 18.832 1.00 89.75 196 THR A N 1
ATOM 1545 C CA . THR A 1 196 ? -8.105 -2.005 19.449 1.00 89.75 196 THR A CA 1
ATOM 1546 C C . THR A 1 196 ? -8.064 -1.908 20.975 1.00 89.75 196 THR A C 1
ATOM 1548 O O . THR A 1 196 ? -8.682 -2.730 21.654 1.00 89.75 196 THR A O 1
ATOM 1551 N N . LYS A 1 197 ? -7.368 -0.904 21.530 1.00 89.38 197 LYS A N 1
ATOM 1552 C CA . LYS A 1 197 ? -7.340 -0.651 22.980 1.00 89.38 197 LYS A CA 1
ATOM 1553 C C . LYS A 1 197 ? -8.724 -0.276 23.508 1.00 89.38 197 LYS A C 1
ATOM 1555 O O . LYS A 1 197 ? -9.149 -0.853 24.507 1.00 89.38 197 LYS A O 1
ATOM 1560 N N . ASP A 1 198 ? -9.438 0.608 22.813 1.00 86.56 198 ASP A N 1
ATOM 1561 C CA . ASP A 1 198 ? -10.789 1.030 23.200 1.00 86.56 198 ASP A CA 1
ATOM 1562 C C . ASP A 1 198 ? -11.777 -0.147 23.216 1.00 86.56 198 ASP A C 1
ATOM 1564 O O . ASP A 1 198 ? -12.498 -0.347 24.197 1.00 86.56 198 ASP A O 1
ATOM 1568 N N . VAL A 1 199 ? -11.766 -0.983 22.170 1.00 86.06 199 VAL A N 1
ATOM 1569 C CA . VAL A 1 199 ? -12.623 -2.179 22.084 1.00 86.06 199 VAL A CA 1
ATOM 1570 C C . VAL A 1 199 ? -12.266 -3.202 23.168 1.00 86.06 199 VAL A C 1
ATOM 1572 O O . VAL A 1 199 ? -13.156 -3.824 23.747 1.00 86.06 199 VAL A O 1
ATOM 1575 N N . ASN A 1 200 ? -10.979 -3.368 23.492 1.00 86.38 200 ASN A N 1
ATOM 1576 C CA . ASN A 1 200 ? -10.543 -4.310 24.525 1.00 86.38 200 ASN A CA 1
ATOM 1577 C C . ASN A 1 200 ? -11.010 -3.905 25.932 1.00 86.38 200 ASN A C 1
ATOM 1579 O O . ASN A 1 200 ? -11.460 -4.752 26.703 1.00 86.38 200 ASN A O 1
ATOM 1583 N N . ILE A 1 201 ? -10.945 -2.609 26.257 1.00 84.19 201 ILE A N 1
ATOM 1584 C CA . ILE A 1 201 ? -11.468 -2.078 27.526 1.00 84.19 201 ILE A CA 1
ATOM 1585 C C . ILE A 1 201 ? -12.971 -2.369 27.628 1.00 84.19 201 ILE A C 1
ATOM 1587 O O . ILE A 1 201 ? -13.447 -2.817 28.670 1.00 84.19 201 ILE A O 1
ATOM 1591 N N . TYR A 1 202 ? -13.707 -2.194 26.527 1.00 78.31 202 TYR A N 1
ATOM 1592 C CA . TYR A 1 202 ? -15.142 -2.467 26.481 1.00 78.31 202 TYR A CA 1
ATOM 1593 C C . TYR A 1 202 ? -15.476 -3.951 26.696 1.00 78.31 202 TYR A C 1
ATOM 1595 O O . TYR A 1 202 ? -16.401 -4.285 27.436 1.00 78.31 202 TYR A O 1
ATOM 1603 N N . ALA A 1 203 ? -14.704 -4.852 26.081 1.00 80.00 203 ALA A N 1
ATOM 1604 C CA . ALA A 1 203 ? -14.881 -6.290 26.255 1.00 80.00 203 ALA A CA 1
ATOM 1605 C C . ALA A 1 203 ? -14.643 -6.729 27.712 1.00 80.00 203 ALA A C 1
ATOM 1607 O O . ALA A 1 203 ? -15.412 -7.530 28.243 1.00 80.00 203 ALA A O 1
ATOM 1608 N N . SER A 1 204 ? -13.624 -6.166 28.374 1.00 80.38 204 SER A N 1
ATOM 1609 C CA . SER A 1 204 ? -13.315 -6.453 29.781 1.00 80.38 2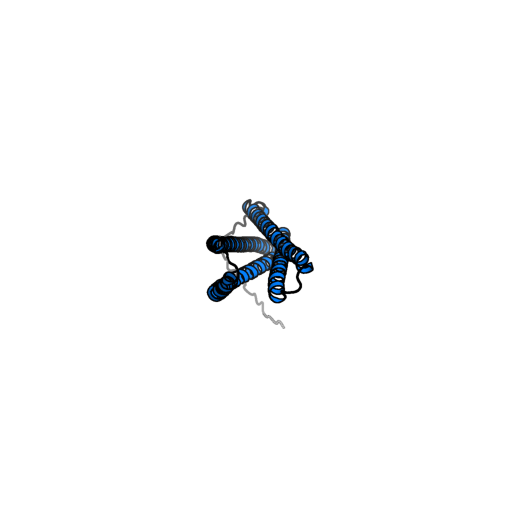04 SER A CA 1
ATOM 1610 C C . SER A 1 204 ? -14.426 -5.993 30.732 1.00 80.38 204 SER A C 1
ATOM 1612 O O . SER A 1 204 ? -14.828 -6.749 31.616 1.00 80.38 204 SER A O 1
ATOM 1614 N N . ASP A 1 205 ? -14.964 -4.784 30.530 1.00 76.06 205 ASP A N 1
ATOM 1615 C CA . ASP A 1 205 ? -16.044 -4.232 31.365 1.00 76.06 205 ASP A CA 1
ATOM 1616 C C . ASP A 1 205 ? -17.328 -5.087 31.279 1.00 76.06 205 ASP A C 1
ATOM 1618 O O . ASP A 1 205 ? -18.075 -5.209 32.253 1.00 76.06 205 ASP A O 1
ATOM 1622 N N . HIS A 1 206 ? -17.586 -5.718 30.127 1.00 70.88 206 HIS A N 1
ATOM 1623 C CA . HIS A 1 206 ? -18.781 -6.538 29.920 1.00 70.88 206 HIS A CA 1
ATOM 1624 C C . HIS A 1 206 ? -18.705 -7.918 30.599 1.00 70.88 206 HIS A C 1
ATOM 1626 O O . HIS A 1 206 ? -19.744 -8.469 30.976 1.00 70.88 206 HIS A O 1
ATOM 1632 N N . ILE A 1 207 ? -17.502 -8.481 30.763 1.00 75.69 207 ILE A N 1
ATOM 1633 C CA . ILE A 1 207 ? -17.291 -9.752 31.477 1.00 75.69 207 ILE A CA 1
ATOM 1634 C C . ILE A 1 207 ? -17.530 -9.549 32.977 1.00 75.69 207 ILE A C 1
ATOM 1636 O O . ILE A 1 207 ? -18.263 -10.325 33.582 1.00 75.69 207 ILE A O 1
ATOM 1640 N N . TYR A 1 208 ? -17.007 -8.458 33.544 1.00 70.25 208 TYR A N 1
ATOM 1641 C CA . TYR A 1 208 ? -17.105 -8.173 34.980 1.00 70.25 208 TYR A CA 1
ATOM 1642 C C . TYR A 1 208 ? -18.545 -7.930 35.464 1.00 70.25 208 TYR A C 1
ATOM 1644 O O . TYR A 1 208 ? -18.855 -8.156 36.623 1.00 70.25 208 TYR A O 1
ATOM 1652 N N . ARG A 1 209 ? -19.455 -7.485 34.585 1.00 65.12 209 ARG A N 1
ATOM 1653 C CA . ARG A 1 209 ? -20.884 -7.332 34.928 1.00 65.12 209 ARG A CA 1
ATOM 1654 C C . ARG A 1 209 ? -21.683 -8.636 34.914 1.00 65.12 209 ARG A C 1
ATOM 1656 O O . ARG A 1 209 ? -22.839 -8.616 35.325 1.00 65.12 209 ARG A O 1
ATOM 1663 N N . ARG A 1 210 ? -21.143 -9.727 34.361 1.00 66.19 210 ARG A N 1
ATOM 1664 C CA . ARG A 1 210 ? -21.848 -11.020 34.277 1.00 66.19 210 ARG A CA 1
ATOM 1665 C C . ARG A 1 210 ? -21.480 -11.998 35.395 1.00 66.19 210 ARG A C 1
ATOM 1667 O O . ARG A 1 210 ? -22.177 -12.999 35.526 1.00 66.19 210 ARG A O 1
ATOM 1674 N N . THR A 1 211 ? -20.410 -11.731 36.137 1.00 62.97 211 THR A N 1
ATOM 1675 C CA . THR A 1 211 ? -19.950 -12.499 37.306 1.00 62.97 211 THR A CA 1
ATOM 1676 C C . THR A 1 211 ? -20.396 -11.829 38.588 1.00 62.97 211 THR A C 1
ATOM 1678 O O . THR A 1 211 ? -20.895 -12.549 39.473 1.00 62.97 211 THR A O 1
#